Protein AF-A0A1Y1RJ70-F1 (afdb_monomer_lite)

pLDDT: mean 82.1, std 18.49, range [27.95, 97.75]

Foldseek 3Di:
DEDEFQDQDLCPCQPDDCPDPVVQDLVAAYEYEDEDWVPVSLQVQCDPPNHPHHCVNNVNSYDYDYDDDQQFWKWKQFLVRDIDIDGPVVVVVQLQDQFRWDDDDPDIGTQQRIKMWHWDFAQALDTGIKIKIFHADRNNHTFAIEIEAELHAADLCLCVDPSSLVRPAPHLEYEAEDAAAPVPDDPRHRGYHLLSVLLVCLVRVPQHYEYEPYDPPDDPVRVVVSQVNSQVSNVVNNVVVDVDDDDGGHYYYDDPQKDKARDTVVVVDHHIQIFGDDVVVVVVPPDDPDDPPDPPPPPPPTPRPDDDDPVVPDD

Secondary structure (DSSP, 8-state):
-EEE-S---HHHHHSSGGGSHHHH-TTS-EEEEEES-HHHHHHHHS-TTTSSS-HHHHGGGEEEEEES-TTTEEEEE-TTS-EEEEEHHHHHHHHTSSS-EEEETTEEEEGGGSEEEEEEEE-SSS-EEEEEEEEE-TTS-EEEEEEEE-S----TTGGGSHHHHHHHTT-SEEEEE--B-GGG--TTS---BHHHHHHHHHHHT--EEEEE---TT--HHHHHHHHHHHHHHHHHHHHHH-SS-PPPPEEEE--TTEEEE---GGGT--S-EEEE--HHHHTT--S----S--TTSTTTTS--S----GGGG--

Structure (mmCIF, N/CA/C/O backbone):
data_AF-A0A1Y1RJ70-F1
#
_entry.id   AF-A0A1Y1RJ70-F1
#
loop_
_atom_site.group_PDB
_atom_site.id
_atom_site.type_symbol
_atom_site.label_atom_id
_atom_site.label_alt_id
_atom_site.label_comp_id
_atom_site.label_asym_id
_atom_site.label_entity_id
_atom_site.label_seq_id
_atom_site.pdbx_PDB_ins_code
_atom_site.Cartn_x
_atom_site.Cartn_y
_atom_site.Cartn_z
_atom_site.occupancy
_atom_site.B_iso_or_equiv
_atom_site.auth_seq_id
_atom_site.auth_comp_id
_atom_site.auth_asym_id
_atom_site.auth_atom_id
_atom_site.pdbx_PDB_model_num
ATOM 1 N N . MET A 1 1 ? 2.658 12.359 -15.580 1.00 70.06 1 MET A N 1
ATOM 2 C CA . MET A 1 1 ? 2.160 11.068 -15.048 1.00 70.06 1 MET A CA 1
ATOM 3 C C . MET A 1 1 ? 3.127 10.571 -13.988 1.00 70.06 1 MET A C 1
ATOM 5 O O . MET A 1 1 ? 4.328 10.663 -14.208 1.00 70.06 1 MET A O 1
ATOM 9 N N . ILE A 1 2 ? 2.634 10.083 -12.851 1.00 75.25 2 ILE A N 1
ATOM 10 C CA . ILE A 1 2 ? 3.471 9.538 -11.773 1.00 75.25 2 ILE A CA 1
ATOM 11 C C . ILE A 1 2 ? 3.243 8.032 -11.718 1.00 75.25 2 ILE A C 1
ATOM 13 O O . ILE A 1 2 ? 2.100 7.590 -11.643 1.00 75.25 2 ILE A O 1
ATOM 17 N N . ILE A 1 3 ? 4.326 7.263 -11.735 1.00 75.00 3 ILE A N 1
ATOM 18 C CA . ILE A 1 3 ? 4.304 5.805 -11.676 1.00 75.00 3 ILE A CA 1
ATOM 19 C C . ILE A 1 3 ? 5.180 5.371 -10.502 1.00 75.00 3 ILE A C 1
ATOM 21 O O . ILE A 1 3 ? 6.328 5.803 -10.375 1.00 75.00 3 ILE A O 1
ATOM 25 N N . LYS A 1 4 ? 4.633 4.514 -9.645 1.00 73.62 4 LYS A N 1
ATOM 26 C CA . LYS A 1 4 ? 5.350 3.921 -8.513 1.00 73.62 4 LYS A CA 1
ATOM 27 C C . LYS A 1 4 ? 5.449 2.423 -8.756 1.00 73.62 4 LYS A C 1
ATOM 29 O O . LYS A 1 4 ? 4.437 1.815 -9.089 1.00 73.62 4 LYS A O 1
ATOM 34 N N . PHE A 1 5 ? 6.647 1.873 -8.609 1.00 72.06 5 PHE A N 1
ATOM 35 C CA . PHE A 1 5 ? 6.902 0.442 -8.752 1.00 72.06 5 PHE A CA 1
ATOM 36 C C . PHE A 1 5 ? 7.168 -0.165 -7.382 1.00 72.06 5 PHE A C 1
ATOM 38 O O . PHE A 1 5 ? 8.074 0.285 -6.680 1.00 72.06 5 PHE A O 1
ATOM 45 N N . THR A 1 6 ? 6.387 -1.181 -7.026 1.00 73.19 6 THR A N 1
ATOM 46 C CA . THR A 1 6 ? 6.578 -1.978 -5.807 1.00 73.19 6 THR A CA 1
ATOM 47 C C . THR A 1 6 ? 7.877 -2.777 -5.912 1.00 73.19 6 THR A C 1
ATOM 49 O O . THR A 1 6 ? 8.690 -2.729 -4.994 1.00 73.19 6 THR A O 1
ATOM 52 N N . HIS A 1 7 ? 8.130 -3.401 -7.064 1.00 74.38 7 HIS A N 1
ATOM 53 C CA . HIS A 1 7 ? 9.388 -4.057 -7.425 1.00 74.38 7 HIS A CA 1
ATOM 54 C C . HIS A 1 7 ? 9.554 -4.145 -8.960 1.00 74.38 7 HIS A C 1
ATOM 56 O O . HIS A 1 7 ? 8.803 -3.515 -9.710 1.00 74.38 7 HIS A O 1
ATOM 62 N N . TYR A 1 8 ? 10.586 -4.855 -9.436 1.00 74.00 8 TYR A N 1
ATOM 63 C CA . TYR A 1 8 ? 11.035 -4.834 -10.839 1.00 74.00 8 TYR A CA 1
ATOM 64 C C . TYR A 1 8 ? 11.064 -6.216 -11.512 1.00 74.00 8 TYR A C 1
ATOM 66 O O . TYR A 1 8 ? 12.005 -6.520 -12.247 1.00 74.00 8 TYR A O 1
ATOM 74 N N . HIS A 1 9 ? 10.060 -7.062 -11.266 1.00 70.62 9 HIS A N 1
ATOM 75 C CA . HIS A 1 9 ? 9.924 -8.327 -11.992 1.00 70.62 9 HIS A CA 1
ATOM 76 C C . HIS A 1 9 ? 9.539 -8.122 -13.454 1.00 70.62 9 HIS A C 1
ATOM 78 O O . HIS A 1 9 ? 8.994 -7.088 -13.852 1.00 70.62 9 HIS A O 1
ATOM 84 N N . TYR A 1 10 ? 9.876 -9.118 -14.272 1.00 63.09 10 TYR A N 1
ATOM 85 C CA . TYR A 1 10 ? 9.665 -9.063 -15.712 1.00 63.09 10 TYR A CA 1
ATOM 86 C C . TYR A 1 10 ? 8.192 -9.013 -16.093 1.00 63.09 10 TYR A C 1
ATOM 88 O O . TYR A 1 10 ? 7.854 -8.305 -17.028 1.00 63.09 10 TYR A O 1
ATOM 96 N N . ASP A 1 11 ? 7.306 -9.684 -15.374 1.00 56.94 11 ASP A N 1
ATOM 97 C CA . ASP A 1 11 ? 5.865 -9.610 -15.601 1.00 56.94 11 ASP A CA 1
ATOM 98 C C . ASP A 1 11 ? 5.333 -8.186 -15.345 1.00 56.94 11 ASP A C 1
ATOM 100 O O . ASP A 1 11 ? 4.665 -7.626 -16.207 1.00 56.94 11 ASP A O 1
ATOM 104 N N . HIS A 1 12 ? 5.740 -7.487 -14.285 1.00 68.19 12 HIS A N 1
ATOM 105 C CA . HIS A 1 12 ? 5.340 -6.081 -14.094 1.00 68.19 12 HIS A CA 1
ATOM 106 C C . HIS A 1 12 ? 5.942 -5.107 -15.127 1.00 68.19 12 HIS A C 1
ATOM 108 O O . HIS A 1 12 ? 5.400 -4.022 -15.371 1.00 68.19 12 HIS A O 1
ATOM 114 N N . PHE A 1 13 ? 7.073 -5.476 -15.737 1.00 64.75 13 PHE A N 1
ATOM 115 C CA . PHE A 1 13 ? 7.795 -4.668 -16.727 1.00 64.75 13 PHE A CA 1
ATOM 116 C C . PHE A 1 13 ? 7.393 -4.938 -18.178 1.00 64.75 13 PHE A C 1
ATOM 118 O O . PHE A 1 13 ? 7.417 -4.025 -19.005 1.00 64.75 13 PHE A O 1
ATOM 125 N N . HIS A 1 14 ? 7.066 -6.184 -18.499 1.00 57.59 14 HIS A N 1
ATOM 126 C CA . HIS A 1 14 ? 6.845 -6.689 -19.853 1.00 57.59 14 HIS A CA 1
ATOM 127 C C . HIS A 1 14 ? 5.400 -7.113 -20.089 1.00 57.59 14 HIS A C 1
ATOM 129 O O . HIS A 1 14 ? 4.993 -7.210 -21.242 1.00 57.59 14 HIS A O 1
ATOM 135 N N . THR A 1 15 ? 4.598 -7.27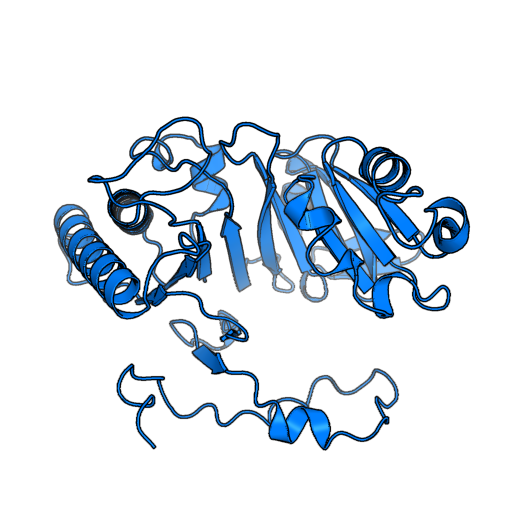5 -19.035 1.00 52.53 15 THR A N 1
ATOM 136 C CA . THR A 1 15 ? 3.154 -7.514 -19.123 1.00 52.53 15 THR A CA 1
ATOM 137 C C . THR A 1 15 ? 2.408 -6.479 -18.276 1.00 52.53 15 THR A C 1
ATOM 139 O O . THR A 1 15 ? 2.223 -6.635 -17.078 1.00 52.53 15 THR A O 1
ATOM 142 N N . GLY A 1 16 ? 1.995 -5.356 -18.877 1.00 62.81 16 GLY A N 1
ATOM 143 C CA . GLY A 1 16 ? 1.202 -4.355 -18.151 1.00 62.81 16 GLY A CA 1
ATOM 144 C C . GLY A 1 16 ? 1.376 -2.918 -18.628 1.00 62.81 16 GLY A C 1
ATOM 145 O O . GLY A 1 16 ? 1.526 -2.652 -19.820 1.00 62.81 16 GLY A O 1
ATOM 146 N N . ALA A 1 17 ? 1.340 -1.973 -17.679 1.00 60.25 17 ALA A N 1
ATOM 147 C CA . ALA A 1 17 ? 1.351 -0.530 -17.937 1.00 60.25 17 ALA A CA 1
ATOM 148 C C . ALA A 1 17 ? 2.462 -0.050 -18.901 1.00 60.25 17 ALA A C 1
ATOM 150 O O . ALA A 1 17 ? 2.159 0.809 -19.732 1.00 60.25 17 ALA A O 1
ATOM 151 N N . PRO A 1 18 ? 3.690 -0.612 -18.887 1.00 64.81 18 PRO A N 1
ATOM 152 C CA . PRO A 1 18 ? 4.733 -0.291 -19.862 1.00 64.81 18 PRO A CA 1
ATOM 153 C C . PRO A 1 18 ? 4.384 -0.512 -21.337 1.00 64.81 18 PRO A C 1
ATOM 155 O O . PRO A 1 18 ? 4.952 0.181 -22.172 1.00 64.81 18 PRO A O 1
ATOM 158 N N . LEU A 1 19 ? 3.457 -1.422 -21.661 1.00 67.44 19 LEU A N 1
ATOM 159 C CA . LEU A 1 19 ? 2.976 -1.653 -23.032 1.00 67.44 19 LEU A CA 1
ATOM 160 C C . LEU A 1 19 ? 1.876 -0.668 -23.456 1.00 67.44 19 LEU A C 1
ATOM 162 O O . LEU A 1 19 ? 1.462 -0.646 -24.615 1.00 67.44 19 LEU A O 1
ATOM 166 N N . SER A 1 20 ? 1.372 0.151 -22.530 1.00 70.19 20 SER A N 1
ATOM 167 C CA . SER A 1 20 ? 0.367 1.160 -22.852 1.00 70.19 20 SER A CA 1
ATOM 168 C C . SER A 1 20 ? 0.961 2.246 -23.761 1.00 70.19 20 SER A C 1
ATOM 170 O O . SER A 1 20 ? 2.067 2.729 -23.495 1.00 70.19 20 SER A O 1
ATOM 172 N N . PRO A 1 21 ? 0.215 2.747 -24.768 1.00 69.81 21 PRO A N 1
ATOM 173 C CA . PRO A 1 21 ? 0.670 3.844 -25.626 1.00 69.81 21 PRO A CA 1
ATOM 174 C C . PRO A 1 21 ? 1.154 5.074 -24.845 1.00 69.81 21 PRO A C 1
ATOM 176 O O . PRO A 1 21 ? 2.084 5.766 -25.265 1.00 69.81 21 PRO A O 1
ATOM 179 N N . ILE A 1 22 ? 0.564 5.330 -23.669 1.00 71.38 22 ILE A N 1
ATOM 180 C CA . ILE A 1 22 ? 0.937 6.469 -22.827 1.00 71.38 22 ILE A CA 1
ATOM 181 C C . ILE A 1 22 ? 2.386 6.377 -22.335 1.00 71.38 22 ILE A C 1
ATOM 183 O O . ILE A 1 22 ? 3.033 7.417 -22.198 1.00 71.38 22 ILE A O 1
ATOM 187 N N . PHE A 1 23 ? 2.921 5.169 -22.122 1.00 74.19 23 PHE A N 1
ATOM 188 C CA . PHE A 1 23 ? 4.298 4.947 -21.673 1.00 74.19 23 PHE A CA 1
ATOM 189 C C . PHE A 1 23 ? 5.331 5.292 -22.749 1.00 74.19 23 PHE A C 1
ATOM 191 O O . PHE A 1 23 ? 6.402 5.793 -22.417 1.00 74.19 23 PHE A O 1
ATOM 198 N N . HIS A 1 24 ? 4.981 5.125 -24.025 1.00 77.06 24 HIS A N 1
ATOM 199 C CA . HIS A 1 24 ? 5.866 5.387 -25.164 1.00 77.06 24 HIS A CA 1
ATOM 200 C C . HIS A 1 24 ? 5.759 6.811 -25.730 1.00 77.06 24 HIS A C 1
ATOM 202 O O . HIS A 1 24 ? 6.541 7.196 -26.601 1.00 77.06 24 HIS A O 1
ATOM 208 N N . ASN A 1 25 ? 4.793 7.601 -25.261 1.00 79.56 25 ASN A N 1
ATOM 209 C CA . ASN A 1 25 ? 4.584 8.968 -25.727 1.00 79.56 25 ASN A CA 1
ATOM 210 C C . ASN A 1 25 ? 5.656 9.924 -25.164 1.00 79.56 25 ASN A C 1
ATOM 212 O O . ASN A 1 25 ? 5.757 10.080 -23.952 1.00 79.56 25 ASN A O 1
ATOM 216 N N . ASN A 1 26 ? 6.411 10.632 -26.003 1.00 82.75 26 ASN A N 1
ATOM 217 C CA . ASN A 1 26 ? 7.460 11.538 -25.515 1.00 82.75 26 ASN A CA 1
ATOM 218 C C . ASN A 1 26 ? 6.940 12.897 -24.997 1.00 82.75 26 ASN A C 1
ATOM 220 O O . ASN A 1 26 ? 7.672 13.615 -24.324 1.00 82.75 26 ASN A O 1
ATOM 224 N N . ASN A 1 27 ? 5.671 13.232 -25.246 1.00 83.75 27 ASN A N 1
ATOM 225 C CA . ASN A 1 27 ? 5.066 14.517 -24.868 1.00 83.75 27 ASN A CA 1
ATOM 226 C C . ASN A 1 27 ? 4.569 14.553 -23.416 1.00 83.75 27 ASN A C 1
ATOM 228 O O . ASN A 1 27 ? 4.250 15.615 -22.891 1.00 83.75 27 ASN A O 1
ATOM 232 N N . ILE A 1 28 ? 4.473 13.395 -22.761 1.00 81.38 28 ILE A N 1
ATOM 233 C CA . ILE A 1 28 ? 4.009 13.289 -21.376 1.00 81.38 28 ILE A CA 1
ATOM 234 C C . ILE A 1 28 ? 5.194 12.873 -20.522 1.00 81.38 28 ILE A C 1
ATOM 236 O O . ILE A 1 28 ? 5.673 11.755 -20.681 1.00 81.38 28 ILE A O 1
ATOM 240 N N . VAL A 1 29 ? 5.618 13.713 -19.578 1.00 83.75 29 VAL A N 1
ATOM 241 C CA . VAL A 1 29 ? 6.679 13.349 -18.629 1.00 83.75 29 VAL A CA 1
ATOM 242 C C . VAL A 1 29 ? 6.172 12.290 -17.640 1.00 83.75 29 VAL A C 1
ATOM 244 O O . VAL A 1 29 ? 5.101 12.436 -17.029 1.00 83.75 29 VAL A O 1
ATOM 247 N N . LYS A 1 30 ? 6.949 11.216 -17.478 1.00 86.94 30 LYS A N 1
ATOM 248 C CA . LYS A 1 30 ? 6.746 10.129 -16.517 1.00 86.94 30 LYS A CA 1
ATOM 249 C C . LYS A 1 30 ? 7.722 10.271 -15.367 1.00 86.94 30 LYS A C 1
ATOM 251 O O . LYS A 1 30 ? 8.922 10.115 -15.557 1.00 86.94 30 LYS A O 1
ATOM 256 N N . GLN A 1 31 ? 7.204 10.497 -14.170 1.00 86.69 31 GLN A N 1
ATOM 257 C CA . GLN A 1 31 ? 7.999 10.399 -12.953 1.00 86.69 31 GLN A CA 1
ATOM 258 C C . GLN A 1 31 ? 7.918 8.964 -12.435 1.00 86.69 31 GLN A C 1
ATOM 260 O O . GLN A 1 31 ? 6.852 8.527 -12.004 1.00 86.69 31 GLN A O 1
ATOM 265 N N . VAL A 1 32 ? 9.030 8.235 -12.503 1.00 86.50 32 VAL A N 1
ATOM 266 C CA . VAL A 1 32 ? 9.161 6.860 -12.014 1.00 86.50 32 VAL A CA 1
ATOM 267 C C . VAL A 1 32 ? 9.866 6.878 -10.668 1.00 86.50 32 VAL A C 1
ATOM 269 O O . VAL A 1 32 ? 11.005 7.340 -10.555 1.00 86.50 32 VAL A O 1
ATOM 272 N N . ILE A 1 33 ? 9.190 6.351 -9.653 1.00 88.25 33 ILE A N 1
ATOM 273 C CA . ILE A 1 33 ? 9.705 6.279 -8.289 1.00 88.25 33 ILE A CA 1
ATOM 274 C C . ILE A 1 33 ? 9.799 4.822 -7.852 1.00 88.25 33 ILE A C 1
ATOM 276 O O . ILE A 1 33 ? 8.833 4.071 -7.982 1.00 88.25 33 ILE A O 1
ATOM 280 N N . GLY A 1 34 ? 10.945 4.445 -7.292 1.00 86.75 34 GLY A N 1
ATOM 281 C CA . GLY A 1 34 ? 11.133 3.125 -6.700 1.00 86.75 34 GLY A CA 1
ATOM 282 C C . GLY A 1 34 ? 12.465 2.993 -5.967 1.00 86.75 34 GLY A C 1
ATOM 283 O O . GLY A 1 34 ? 13.290 3.917 -5.945 1.00 86.75 34 GLY A O 1
ATOM 284 N N . TYR A 1 35 ? 12.666 1.843 -5.329 1.00 85.56 35 TYR A N 1
ATOM 285 C CA . TYR A 1 35 ? 13.891 1.536 -4.592 1.00 85.56 35 TYR A CA 1
ATOM 286 C C . TYR A 1 35 ? 15.065 1.229 -5.531 1.00 85.56 35 TYR A C 1
ATOM 288 O O . TYR A 1 35 ? 14.889 0.953 -6.720 1.00 85.56 35 TYR A O 1
ATOM 296 N N . SER A 1 36 ? 16.282 1.284 -4.982 1.00 83.44 36 SER A N 1
ATOM 297 C CA . SER A 1 36 ? 17.538 1.009 -5.683 1.00 83.44 36 SER A CA 1
ATOM 298 C C . SER A 1 36 ? 17.781 1.951 -6.868 1.00 83.44 36 SER A C 1
ATOM 300 O O . SER A 1 36 ? 18.085 3.121 -6.654 1.00 83.44 36 SER A O 1
ATOM 302 N N . ASN A 1 37 ? 17.709 1.499 -8.117 1.00 85.88 37 ASN A N 1
ATOM 303 C CA . ASN A 1 37 ? 17.966 2.344 -9.279 1.00 85.88 37 ASN A CA 1
ATOM 304 C C . ASN A 1 37 ? 16.965 2.028 -10.398 1.00 85.88 37 ASN A C 1
ATOM 306 O O . ASN A 1 37 ? 17.314 1.276 -11.311 1.00 85.88 37 ASN A O 1
ATOM 310 N N . PRO A 1 38 ? 15.747 2.609 -10.361 1.00 85.75 38 PRO A N 1
ATOM 311 C CA . PRO A 1 38 ? 14.711 2.323 -11.356 1.00 85.75 38 PRO A CA 1
ATOM 312 C C . PRO A 1 38 ? 15.210 2.537 -12.787 1.00 85.75 38 PRO A C 1
ATOM 314 O O . PRO A 1 38 ? 14.925 1.735 -13.669 1.00 85.75 38 PRO A O 1
ATOM 317 N N . ARG A 1 39 ? 16.038 3.566 -13.020 1.00 88.56 39 ARG A N 1
ATOM 318 C CA . ARG A 1 39 ? 16.586 3.857 -14.351 1.00 88.56 39 ARG A CA 1
ATOM 319 C C . ARG A 1 39 ? 17.362 2.679 -14.933 1.00 88.56 39 ARG A C 1
ATOM 321 O O . ARG A 1 39 ? 17.211 2.392 -16.116 1.00 88.56 39 ARG A O 1
ATOM 328 N N . LYS A 1 40 ? 18.181 2.002 -14.121 1.00 87.50 40 LYS A N 1
ATOM 329 C CA . LYS A 1 40 ? 18.966 0.847 -14.582 1.00 87.50 40 LYS A CA 1
ATOM 330 C C . LYS A 1 40 ? 18.072 -0.322 -14.985 1.00 87.50 40 LYS A C 1
ATOM 332 O O . LYS A 1 40 ? 18.347 -0.937 -16.008 1.00 87.50 40 LYS A O 1
ATOM 337 N N . PHE A 1 41 ? 17.009 -0.591 -14.226 1.00 85.88 41 PHE A N 1
ATOM 338 C CA . PHE A 1 41 ? 16.045 -1.640 -14.565 1.00 85.88 41 PHE A CA 1
ATOM 339 C C . PHE A 1 41 ? 15.341 -1.334 -15.888 1.00 85.88 41 PHE A C 1
ATOM 341 O O . PHE A 1 41 ? 15.361 -2.161 -16.791 1.00 85.88 41 PHE A O 1
ATOM 348 N N . PHE A 1 42 ? 14.852 -0.105 -16.072 1.00 85.06 42 PHE A N 1
ATOM 349 C CA . PHE A 1 42 ? 14.270 0.326 -17.348 1.00 85.06 42 PHE A CA 1
ATOM 350 C C . PHE A 1 42 ? 15.257 0.193 -18.516 1.00 85.06 42 PHE A C 1
ATOM 352 O O . PHE A 1 42 ? 14.918 -0.382 -19.543 1.00 85.06 42 PHE A O 1
ATOM 359 N N . GLN A 1 43 ? 16.500 0.652 -18.352 1.00 87.38 43 GLN A N 1
ATOM 360 C CA . GLN A 1 43 ? 17.539 0.525 -19.380 1.00 87.38 43 GLN A CA 1
ATOM 361 C C . GLN A 1 43 ? 17.892 -0.927 -19.719 1.00 87.38 43 GLN A C 1
ATOM 363 O O . GLN A 1 43 ? 18.349 -1.190 -20.827 1.00 87.38 43 GLN A O 1
ATOM 368 N N . HIS A 1 44 ? 17.758 -1.855 -18.774 1.00 85.19 44 HIS A N 1
ATOM 369 C CA . HIS A 1 44 ? 18.023 -3.269 -19.018 1.00 85.19 44 HIS A CA 1
ATOM 370 C C . HIS A 1 44 ? 16.838 -3.948 -19.712 1.00 85.19 44 HIS A C 1
ATOM 372 O O . HIS A 1 44 ? 17.039 -4.663 -20.689 1.00 85.19 44 HIS A O 1
ATOM 378 N N . SER A 1 45 ? 15.620 -3.671 -19.243 1.00 81.31 45 SER A N 1
ATOM 379 C CA . SER A 1 45 ? 14.396 -4.343 -19.681 1.00 81.31 45 SER A CA 1
ATOM 380 C C . SER A 1 45 ? 13.841 -3.822 -21.008 1.00 81.31 45 SER A C 1
ATOM 382 O O . SER A 1 45 ? 13.204 -4.585 -21.727 1.00 81.31 45 SER A O 1
ATOM 384 N N . PHE A 1 46 ? 14.059 -2.547 -21.348 1.00 82.81 46 PHE A N 1
ATOM 385 C CA . PHE A 1 46 ? 13.536 -1.916 -22.565 1.00 82.81 46 PHE A CA 1
ATOM 386 C C . PHE A 1 46 ? 14.604 -1.942 -23.661 1.00 82.81 46 PHE A C 1
ATOM 388 O O . PHE A 1 46 ? 15.203 -0.917 -24.000 1.00 82.81 46 PHE A O 1
ATOM 395 N N . LYS A 1 47 ? 14.888 -3.143 -24.168 1.00 82.88 47 LYS A N 1
ATOM 396 C CA . LYS A 1 47 ? 15.850 -3.385 -25.246 1.00 82.88 47 LYS A CA 1
ATOM 397 C C . LYS A 1 47 ? 15.323 -4.432 -26.215 1.00 82.88 47 LYS A C 1
ATOM 399 O O . LYS A 1 47 ? 14.637 -5.373 -25.818 1.00 82.88 47 LYS A O 1
ATOM 404 N N . HIS A 1 48 ? 15.704 -4.298 -27.479 1.00 72.94 48 HIS A N 1
ATOM 405 C CA . HIS A 1 48 ? 15.440 -5.313 -28.493 1.00 72.94 48 HIS A CA 1
ATOM 406 C C . HIS A 1 48 ? 16.197 -6.622 -28.164 1.00 72.94 48 HIS A C 1
ATOM 408 O O . HIS A 1 48 ? 17.341 -6.543 -27.706 1.00 72.94 48 HIS A O 1
ATOM 414 N N . PRO A 1 49 ? 15.627 -7.823 -28.403 1.00 72.75 49 PRO A N 1
ATOM 415 C CA . PRO A 1 49 ? 14.297 -8.112 -28.967 1.00 72.75 49 PRO A CA 1
ATOM 416 C C . PRO A 1 49 ? 13.165 -8.174 -27.931 1.00 72.75 49 PRO A C 1
ATOM 418 O O . PRO A 1 49 ? 12.021 -8.416 -28.293 1.00 72.75 49 PRO A O 1
ATOM 421 N N . VAL A 1 50 ? 13.483 -8.004 -26.647 1.00 70.50 50 VAL A N 1
ATOM 422 C CA . VAL A 1 50 ? 12.568 -8.295 -25.536 1.00 70.50 50 VAL A CA 1
ATOM 423 C C . VAL A 1 50 ? 11.453 -7.256 -25.418 1.00 70.50 50 VAL A C 1
ATOM 425 O O . VAL A 1 50 ? 10.337 -7.591 -25.033 1.00 70.50 50 VAL A O 1
ATOM 428 N N . PHE A 1 51 ? 11.732 -6.001 -25.775 1.00 74.75 51 PHE A N 1
ATOM 429 C CA . PHE A 1 51 ? 10.762 -4.915 -25.694 1.00 74.75 51 PHE A CA 1
ATOM 430 C C . PHE A 1 51 ? 10.655 -4.144 -27.019 1.00 74.75 51 PHE A C 1
ATOM 432 O O . PHE A 1 51 ? 11.682 -3.950 -27.677 1.00 74.75 51 PHE A O 1
ATOM 439 N N . PRO A 1 52 ? 9.457 -3.649 -27.406 1.00 74.81 52 PRO A N 1
ATOM 440 C CA . PRO A 1 52 ? 9.226 -3.073 -28.737 1.00 74.81 52 PRO A CA 1
ATOM 441 C C . PRO A 1 52 ? 10.027 -1.806 -29.048 1.00 74.81 52 PRO A C 1
ATOM 443 O O . PRO A 1 52 ? 10.141 -1.424 -30.209 1.00 74.81 52 PRO A O 1
ATOM 446 N N . ARG A 1 53 ? 10.537 -1.118 -28.020 1.00 79.00 53 ARG A N 1
ATOM 447 C CA . ARG A 1 53 ? 11.248 0.152 -28.166 1.00 79.00 53 ARG A CA 1
ATOM 448 C C . ARG A 1 53 ? 12.411 0.243 -27.191 1.00 79.00 53 ARG A C 1
ATOM 450 O O . ARG A 1 53 ? 12.235 -0.033 -26.003 1.00 79.00 53 ARG A O 1
ATOM 457 N N . ASP A 1 54 ? 13.574 0.658 -27.687 1.00 85.25 54 ASP A N 1
ATOM 458 C CA . ASP A 1 54 ? 14.752 0.868 -26.848 1.00 85.25 54 ASP A CA 1
ATOM 459 C C . ASP A 1 54 ? 14.520 2.051 -25.896 1.00 85.25 54 ASP A C 1
ATOM 461 O O . ASP A 1 54 ? 13.999 3.103 -26.288 1.00 85.25 54 ASP A O 1
ATOM 465 N N . PHE A 1 55 ? 14.920 1.898 -24.632 1.00 86.88 55 PHE A N 1
ATOM 466 C CA . PHE A 1 55 ? 14.749 2.943 -23.627 1.00 86.88 55 PHE A CA 1
ATOM 467 C C . PHE A 1 55 ? 15.370 4.280 -24.040 1.00 86.88 55 PHE A C 1
ATOM 469 O O . PHE A 1 55 ? 14.841 5.341 -23.703 1.00 86.88 55 PHE A O 1
ATOM 476 N N . ASN A 1 56 ? 16.495 4.259 -24.759 1.00 86.56 56 ASN A N 1
ATOM 477 C CA . ASN A 1 56 ? 17.210 5.471 -25.142 1.00 86.56 56 ASN A CA 1
ATOM 478 C C . ASN A 1 56 ? 16.340 6.402 -25.999 1.00 86.56 56 ASN A C 1
ATOM 480 O O . ASN A 1 56 ? 16.420 7.618 -25.825 1.00 86.56 56 ASN A O 1
ATOM 484 N N . GLU A 1 57 ? 15.446 5.853 -26.824 1.00 86.69 57 GLU A N 1
ATOM 485 C CA . GLU A 1 57 ? 14.541 6.622 -27.690 1.00 86.69 57 GLU A CA 1
ATOM 486 C C . GLU A 1 57 ? 13.440 7.381 -26.933 1.00 86.69 57 GLU A C 1
ATOM 488 O O . GLU A 1 57 ? 12.879 8.355 -27.445 1.00 86.69 57 GLU A O 1
ATOM 493 N N . ILE A 1 58 ? 13.097 6.915 -25.730 1.00 86.12 58 ILE A N 1
ATOM 494 C CA . ILE A 1 58 ? 12.031 7.483 -24.889 1.00 86.12 58 ILE A CA 1
ATOM 495 C C . ILE A 1 58 ? 12.557 8.139 -23.619 1.00 86.12 58 ILE A C 1
ATOM 497 O O . ILE A 1 58 ? 11.801 8.790 -22.905 1.00 86.12 58 ILE A O 1
ATOM 501 N N . SER A 1 59 ? 13.851 7.995 -23.336 1.00 87.56 59 SER A N 1
ATOM 502 C CA . SER A 1 59 ? 14.465 8.366 -22.062 1.00 87.56 59 SER A CA 1
ATOM 503 C C . SER A 1 59 ? 14.256 9.827 -21.655 1.00 87.56 59 SER A C 1
ATOM 505 O O . SER A 1 59 ? 14.183 10.111 -20.461 1.00 87.56 59 SER A O 1
ATOM 507 N N . SER A 1 60 ? 14.112 10.747 -22.615 1.00 88.62 60 SER A N 1
ATOM 508 C CA . SER A 1 60 ? 13.861 12.172 -22.358 1.00 88.62 60 SER A CA 1
ATOM 509 C C . SER A 1 60 ? 12.506 12.444 -21.702 1.00 88.62 60 SER A C 1
ATOM 511 O O . SER A 1 60 ? 12.348 13.453 -21.019 1.00 88.62 60 SER A O 1
ATOM 513 N N . ALA A 1 61 ? 11.541 11.538 -21.863 1.00 88.12 61 ALA A N 1
ATOM 514 C CA . ALA A 1 61 ? 10.219 11.640 -21.261 1.00 88.12 61 ALA A CA 1
ATOM 515 C C . ALA A 1 61 ? 10.142 11.010 -19.861 1.00 88.12 61 ALA A C 1
ATOM 517 O O . ALA A 1 61 ? 9.058 10.972 -19.278 1.00 88.12 61 ALA A O 1
ATOM 518 N N . PHE A 1 62 ? 11.256 10.513 -19.310 1.00 89.19 62 PHE A N 1
ATOM 519 C CA . PHE A 1 62 ? 11.301 9.853 -18.005 1.00 89.19 62 PHE A CA 1
ATOM 520 C C . PHE A 1 62 ? 12.176 10.614 -17.011 1.00 89.19 62 PHE A C 1
ATOM 522 O O . PHE A 1 62 ? 13.354 10.881 -17.240 1.00 89.19 62 PHE A O 1
ATOM 529 N N . GLU A 1 63 ? 11.608 10.871 -15.841 1.00 89.94 63 GLU A N 1
ATOM 530 C CA . GLU A 1 63 ? 12.316 11.346 -14.664 1.00 89.94 63 GLU A CA 1
ATOM 531 C C . GLU A 1 63 ? 12.334 10.229 -13.620 1.00 89.94 63 GLU A C 1
ATOM 533 O O . GLU A 1 63 ? 11.289 9.726 -13.212 1.00 89.94 63 GLU A O 1
ATOM 538 N N . PHE A 1 64 ? 13.523 9.838 -13.167 1.00 89.75 64 PHE A N 1
ATOM 539 C CA . PHE A 1 64 ? 13.678 8.771 -12.181 1.00 89.75 64 PHE A CA 1
ATOM 540 C C . PHE A 1 64 ? 14.012 9.332 -10.813 1.00 89.75 64 PHE A C 1
ATOM 542 O O . PHE A 1 64 ? 14.950 10.119 -10.665 1.00 89.75 64 PHE A O 1
ATOM 549 N N . LYS A 1 65 ? 13.298 8.855 -9.797 1.00 89.94 65 LYS A N 1
ATOM 550 C CA . LYS A 1 65 ? 13.532 9.228 -8.406 1.00 89.94 65 LYS A CA 1
ATOM 551 C C . LYS A 1 65 ? 13.749 7.980 -7.571 1.00 89.94 65 LYS A C 1
ATOM 553 O O . LYS A 1 65 ? 12.996 7.012 -7.642 1.00 89.94 65 LYS A O 1
ATOM 558 N N . ARG A 1 66 ? 14.828 8.008 -6.798 1.00 90.94 66 ARG A N 1
ATOM 559 C CA . ARG A 1 66 ? 15.288 6.876 -6.000 1.00 90.94 66 ARG A CA 1
ATOM 560 C C . ARG A 1 66 ? 14.819 7.015 -4.560 1.00 90.94 66 ARG A C 1
ATOM 562 O O . ARG A 1 66 ? 15.134 8.008 -3.908 1.00 90.94 66 ARG A O 1
ATOM 569 N N . ILE A 1 67 ? 14.201 5.960 -4.044 1.00 90.81 67 ILE A N 1
ATOM 570 C CA . ILE A 1 67 ? 14.037 5.746 -2.605 1.00 90.81 67 ILE A CA 1
ATOM 571 C C . ILE A 1 67 ? 15.362 5.173 -2.085 1.00 90.81 67 ILE A C 1
ATOM 573 O O . ILE A 1 67 ? 15.803 4.113 -2.532 1.00 90.81 67 ILE A O 1
ATOM 577 N N . LYS A 1 68 ? 16.056 5.921 -1.217 1.00 86.56 68 LYS A N 1
ATOM 578 C CA . LYS A 1 68 ? 17.374 5.517 -0.691 1.00 86.56 68 LYS A CA 1
ATOM 579 C C . LYS A 1 68 ? 17.243 4.474 0.413 1.00 86.56 68 LYS A C 1
ATOM 581 O O . LYS A 1 68 ? 17.939 3.467 0.375 1.00 86.56 68 LYS A O 1
ATOM 586 N N . ASP A 1 69 ? 16.341 4.734 1.348 1.00 92.75 69 ASP A N 1
ATOM 587 C CA . ASP A 1 69 ? 15.999 3.879 2.481 1.00 92.75 69 ASP A CA 1
ATOM 588 C C . ASP A 1 69 ? 14.475 3.793 2.543 1.00 92.75 69 ASP A C 1
ATOM 590 O O . ASP A 1 69 ? 13.799 4.822 2.576 1.00 92.75 69 ASP A O 1
ATOM 594 N N . ILE A 1 70 ? 13.941 2.575 2.495 1.00 93.19 70 ILE A N 1
ATOM 595 C CA . ILE A 1 70 ? 12.503 2.334 2.381 1.00 93.19 70 ILE A CA 1
ATOM 596 C C . ILE A 1 70 ? 11.770 2.836 3.631 1.00 93.19 70 ILE A C 1
ATOM 598 O O . ILE A 1 70 ? 10.785 3.557 3.507 1.00 93.19 70 ILE A O 1
ATOM 602 N N . ARG A 1 71 ? 12.273 2.529 4.830 1.00 93.94 71 ARG A N 1
ATOM 603 C CA . ARG A 1 71 ? 11.563 2.796 6.091 1.00 93.94 71 ARG A CA 1
ATOM 604 C C . ARG A 1 71 ? 11.712 4.236 6.570 1.00 93.94 71 ARG A C 1
ATOM 606 O O . ARG A 1 71 ? 10.849 4.726 7.296 1.00 93.94 71 ARG A O 1
ATOM 613 N N . SER A 1 72 ? 12.808 4.911 6.214 1.00 94.38 72 SER A N 1
ATOM 614 C CA . SER A 1 72 ? 13.082 6.277 6.685 1.00 94.38 72 SER A CA 1
ATOM 615 C C . SER A 1 72 ? 12.744 7.377 5.675 1.00 94.38 72 SER A C 1
ATOM 617 O O . SER A 1 72 ? 12.722 8.547 6.056 1.00 94.38 72 SER A O 1
ATOM 619 N N . THR A 1 73 ? 12.433 7.039 4.418 1.00 95.44 73 THR A N 1
ATOM 620 C CA . THR A 1 73 ? 12.054 8.028 3.394 1.00 95.44 73 THR A CA 1
ATOM 621 C C . THR A 1 73 ? 10.560 8.350 3.443 1.00 95.44 73 THR A C 1
ATOM 623 O O . THR A 1 73 ? 9.713 7.465 3.346 1.00 95.44 73 THR A O 1
ATOM 626 N N . VAL A 1 74 ? 10.237 9.643 3.479 1.00 96.50 74 VAL A N 1
ATOM 627 C CA . VAL A 1 74 ? 8.896 10.184 3.232 1.00 96.50 74 VAL A CA 1
ATOM 628 C C . VAL A 1 74 ? 8.905 10.927 1.900 1.00 96.50 74 VAL A C 1
ATOM 630 O O . VAL A 1 74 ? 9.766 11.775 1.648 1.00 96.50 74 VAL A O 1
ATOM 633 N N . ILE A 1 75 ? 7.938 10.610 1.043 1.00 96.00 75 ILE A N 1
ATOM 634 C CA . ILE A 1 75 ? 7.754 11.233 -0.269 1.00 96.00 75 ILE A CA 1
ATOM 635 C C . ILE A 1 75 ? 6.520 12.114 -0.187 1.00 96.00 75 ILE A C 1
ATOM 637 O O . ILE A 1 75 ? 5.469 11.660 0.252 1.00 96.00 75 ILE A O 1
ATOM 641 N N . ILE A 1 76 ? 6.627 13.363 -0.618 1.00 96.00 76 ILE A N 1
ATOM 642 C CA . ILE A 1 76 ? 5.512 14.301 -0.571 1.00 96.00 76 ILE A CA 1
ATOM 643 C C . ILE A 1 76 ? 5.275 14.867 -1.961 1.00 96.00 76 ILE A C 1
ATOM 645 O O . ILE A 1 76 ? 6.140 15.547 -2.513 1.00 96.00 76 ILE A O 1
ATOM 649 N N . PHE A 1 77 ? 4.115 14.569 -2.534 1.00 94.06 77 PHE A N 1
ATOM 650 C CA . PHE A 1 77 ? 3.660 15.162 -3.783 1.00 94.06 77 PHE A CA 1
ATOM 651 C C . PHE A 1 77 ? 3.035 16.520 -3.511 1.00 94.06 77 PHE A C 1
ATOM 653 O O . PHE A 1 77 ? 2.124 16.648 -2.695 1.00 94.06 77 PHE A O 1
ATOM 660 N N . LEU A 1 78 ? 3.557 17.521 -4.209 1.00 93.19 78 LEU A N 1
ATOM 661 C CA . LEU A 1 78 ? 3.159 18.913 -4.084 1.00 93.19 78 LEU A CA 1
ATOM 662 C C . LEU A 1 78 ? 2.081 19.246 -5.132 1.00 93.19 78 LEU A C 1
ATOM 664 O O . LEU A 1 78 ? 2.076 18.636 -6.207 1.00 93.19 78 LEU A O 1
ATOM 668 N N . PRO A 1 79 ? 1.226 20.258 -4.890 1.00 90.12 79 PRO A N 1
ATOM 669 C CA . PRO A 1 79 ? 0.167 20.673 -5.821 1.00 90.12 79 PRO A CA 1
ATOM 670 C C . PRO A 1 79 ? 0.639 20.991 -7.243 1.00 90.12 79 PRO A C 1
ATOM 672 O O . PRO A 1 79 ? -0.096 20.816 -8.207 1.00 90.12 79 PRO A O 1
ATOM 675 N N . ASN A 1 80 ? 1.889 21.429 -7.396 1.00 86.75 80 ASN A N 1
ATOM 676 C CA . ASN A 1 80 ? 2.486 21.734 -8.697 1.00 86.75 80 ASN A CA 1
ATOM 677 C C . ASN A 1 80 ? 2.945 20.483 -9.486 1.00 86.75 80 ASN A C 1
ATOM 679 O O . ASN A 1 80 ? 3.621 20.618 -10.504 1.00 86.75 80 ASN A O 1
ATOM 683 N N . GLY A 1 81 ? 2.663 19.273 -8.991 1.00 83.50 81 GLY A N 1
ATOM 684 C CA . GLY A 1 81 ? 3.030 18.001 -9.620 1.00 83.50 81 GLY A CA 1
ATOM 685 C C . GLY A 1 81 ? 4.481 17.558 -9.398 1.00 83.50 81 GLY A C 1
ATOM 686 O O . GLY A 1 81 ? 4.872 16.486 -9.866 1.00 83.50 81 GLY A O 1
ATOM 687 N N . SER A 1 82 ? 5.289 18.348 -8.687 1.00 86.25 82 SER A N 1
ATOM 688 C CA . SER A 1 82 ? 6.619 17.924 -8.244 1.00 86.25 82 SER A CA 1
ATOM 689 C C . SER A 1 82 ? 6.536 17.109 -6.952 1.00 86.25 82 SER A C 1
ATOM 691 O O . SER A 1 82 ? 5.500 17.058 -6.289 1.00 86.25 82 SER A O 1
ATOM 693 N N . CYS A 1 83 ? 7.633 16.462 -6.576 1.00 90.00 83 CYS A N 1
ATOM 694 C CA . CYS A 1 83 ? 7.713 15.736 -5.316 1.00 90.00 83 CYS A CA 1
ATOM 695 C C . CYS A 1 83 ? 8.956 16.121 -4.515 1.00 90.00 83 CYS A C 1
ATOM 697 O O . CYS A 1 83 ? 10.039 16.352 -5.064 1.00 90.00 83 CYS A O 1
ATOM 699 N N . TYR A 1 84 ? 8.792 16.119 -3.203 1.00 92.88 84 TYR A N 1
ATOM 700 C CA . TYR A 1 84 ? 9.799 16.426 -2.207 1.00 92.88 84 TYR A CA 1
ATOM 701 C C . TYR A 1 84 ? 10.105 15.173 -1.384 1.00 92.88 84 TYR A C 1
ATOM 703 O O . TYR A 1 84 ? 9.197 14.441 -1.001 1.00 92.88 84 TYR A O 1
ATOM 711 N N . PHE A 1 85 ? 11.386 14.916 -1.130 1.00 94.88 85 PHE A N 1
ATOM 712 C CA . PHE A 1 85 ? 11.841 13.779 -0.331 1.00 94.88 85 PHE A CA 1
ATOM 713 C C . PHE A 1 85 ? 12.406 14.297 0.982 1.00 94.88 85 PHE A C 1
ATOM 715 O O . PHE A 1 85 ? 13.221 15.219 0.986 1.00 94.88 85 PHE A O 1
ATOM 722 N N . THR A 1 86 ? 12.003 13.680 2.084 1.00 96.06 86 THR A N 1
ATOM 723 C CA . THR A 1 86 ? 12.502 14.004 3.421 1.00 96.06 86 THR A CA 1
ATOM 724 C C . THR A 1 86 ? 12.601 12.744 4.276 1.00 96.06 86 THR A C 1
ATOM 726 O O . THR A 1 86 ? 12.130 11.682 3.873 1.00 96.06 86 THR A O 1
ATOM 729 N N . GLY A 1 87 ? 13.250 12.842 5.432 1.00 96.38 87 GLY A N 1
ATOM 730 C CA . GLY A 1 87 ? 13.291 11.752 6.402 1.00 96.38 87 GLY A CA 1
ATOM 731 C C . GLY A 1 87 ? 12.072 11.764 7.324 1.00 96.38 87 GLY A C 1
ATOM 732 O O . GLY A 1 87 ? 11.447 12.807 7.535 1.00 96.38 87 GLY A O 1
ATOM 733 N N . THR A 1 88 ? 11.750 10.611 7.910 1.00 94.88 88 THR A N 1
ATOM 734 C CA . THR A 1 88 ? 10.651 10.463 8.881 1.00 94.88 88 THR A CA 1
ATOM 735 C C . THR A 1 88 ? 10.763 11.447 10.043 1.00 94.88 88 THR A C 1
ATOM 737 O O . THR A 1 88 ? 9.796 12.142 10.332 1.00 94.88 88 THR A O 1
ATOM 740 N N . SER A 1 89 ? 11.946 11.610 10.642 1.00 95.38 89 SER A N 1
ATOM 741 C CA . SER A 1 89 ? 12.144 12.541 11.764 1.00 95.38 89 SER A CA 1
ATOM 742 C C . SER A 1 89 ? 11.918 14.008 11.378 1.00 95.38 89 SER A C 1
ATOM 744 O O . SER A 1 89 ? 11.305 14.765 12.130 1.00 95.38 89 SER A O 1
ATOM 746 N N . GLN A 1 90 ? 12.385 14.432 10.197 1.00 96.44 90 GLN A N 1
ATOM 747 C CA . GLN A 1 90 ? 12.143 15.795 9.712 1.00 96.44 90 GLN A CA 1
ATOM 748 C C . GLN A 1 90 ? 10.662 16.014 9.393 1.00 96.44 90 GLN A C 1
ATOM 750 O O . GLN A 1 90 ? 10.142 17.103 9.627 1.00 96.44 90 GLN A O 1
ATOM 755 N N . PHE A 1 91 ? 9.986 14.990 8.871 1.00 96.81 91 PHE A N 1
ATOM 756 C CA . PHE A 1 91 ? 8.558 15.040 8.592 1.00 96.81 91 PHE A CA 1
ATOM 757 C C . PHE A 1 91 ? 7.717 15.112 9.874 1.00 96.81 91 PHE A C 1
ATOM 759 O O . PHE A 1 91 ? 6.817 15.940 9.968 1.00 96.81 91 PHE A O 1
ATOM 766 N N . GLU A 1 92 ? 8.045 14.326 10.897 1.00 95.38 92 GLU A N 1
ATOM 767 C CA . GLU A 1 92 ? 7.380 14.390 12.205 1.00 95.38 92 GLU A CA 1
ATOM 768 C C . GLU A 1 92 ? 7.555 15.771 12.856 1.00 95.38 92 GLU A C 1
ATOM 770 O O . GLU A 1 92 ? 6.586 16.363 13.331 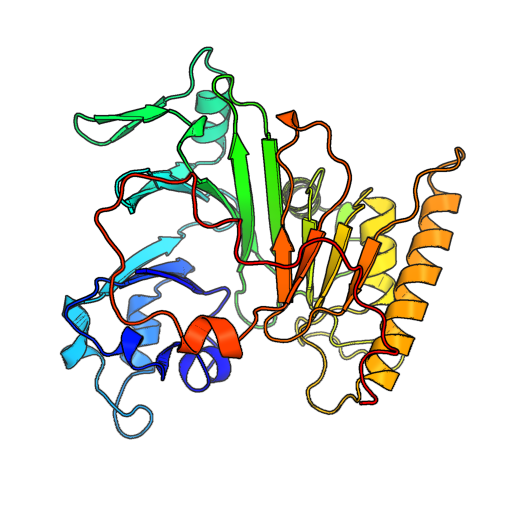1.00 95.38 92 GLU A O 1
ATOM 775 N N . SER A 1 93 ? 8.762 16.346 12.787 1.00 96.44 93 SER A N 1
ATOM 776 C CA . SER A 1 93 ? 9.023 17.718 13.250 1.00 96.44 93 SER A CA 1
ATOM 777 C C . SER A 1 93 ? 8.301 18.792 12.423 1.00 96.44 93 SER A C 1
ATOM 779 O O . SER A 1 93 ? 8.022 19.885 12.922 1.00 96.44 93 SER A O 1
ATOM 781 N N . LEU A 1 94 ? 8.011 18.521 11.149 1.00 96.19 94 LEU A N 1
ATOM 782 C CA . LEU A 1 94 ? 7.197 19.401 10.317 1.00 96.19 94 LEU A CA 1
ATOM 783 C C . LEU A 1 94 ? 5.734 19.373 10.772 1.00 96.19 94 LEU A C 1
ATOM 785 O O . LEU A 1 94 ? 5.142 20.439 10.934 1.00 96.19 94 LEU A O 1
ATOM 789 N N . LEU A 1 95 ? 5.176 18.178 10.993 1.00 95.75 95 LEU A N 1
ATOM 790 C CA . LEU A 1 95 ? 3.787 17.991 11.419 1.00 95.75 95 LEU A CA 1
ATOM 791 C C . LEU A 1 95 ? 3.501 18.573 12.807 1.00 95.75 95 LEU A C 1
ATOM 793 O O . LEU A 1 95 ? 2.374 18.969 13.068 1.00 95.75 95 LEU A O 1
ATOM 797 N N . SER A 1 96 ? 4.503 18.679 13.683 1.00 94.19 96 SER A N 1
ATOM 798 C CA . SER A 1 96 ? 4.332 19.255 15.024 1.00 94.19 96 SER A CA 1
ATOM 799 C C . SER A 1 96 ? 4.227 20.789 15.050 1.00 94.19 96 SER A C 1
ATOM 801 O O . SER A 1 96 ? 4.190 21.381 16.128 1.00 94.19 96 SER A O 1
ATOM 803 N N . ARG A 1 97 ? 4.268 21.459 13.894 1.00 94.00 97 ARG A N 1
ATOM 804 C CA . ARG A 1 97 ? 4.148 22.922 13.788 1.00 94.00 97 ARG A CA 1
ATOM 805 C C . ARG A 1 97 ? 2.679 23.328 13.725 1.00 94.00 97 ARG A C 1
ATOM 807 O O . ARG A 1 97 ? 1.858 22.582 13.217 1.00 94.00 97 ARG A O 1
ATOM 814 N N . GLU A 1 98 ? 2.369 24.549 14.154 1.00 89.00 98 GLU A N 1
ATOM 815 C CA . GLU A 1 98 ? 0.993 25.074 14.131 1.00 89.00 98 GLU A CA 1
ATOM 816 C C . GLU A 1 98 ? 0.390 25.116 12.715 1.00 89.00 98 GLU A C 1
ATOM 818 O O . GLU A 1 98 ? -0.789 24.833 12.544 1.00 89.00 98 GLU A O 1
ATOM 823 N N . ASN A 1 99 ? 1.215 25.421 11.706 1.00 91.06 99 ASN A N 1
ATOM 824 C CA . ASN A 1 99 ? 0.845 25.416 10.289 1.00 91.06 99 ASN A CA 1
ATOM 825 C C . ASN A 1 99 ? 1.954 24.726 9.472 1.00 91.06 99 ASN A C 1
ATOM 827 O O . ASN A 1 99 ? 2.889 25.396 9.010 1.00 91.06 99 ASN A O 1
ATOM 831 N N . PRO A 1 100 ? 1.927 23.388 9.333 1.00 94.31 100 PRO A N 1
ATOM 832 C CA . PRO A 1 100 ? 2.965 22.642 8.636 1.00 94.31 100 PRO A CA 1
ATOM 833 C C . PRO A 1 100 ? 3.036 23.023 7.154 1.00 94.31 100 PRO A C 1
ATOM 835 O O . PRO A 1 100 ? 2.090 22.834 6.387 1.00 94.31 100 PRO A O 1
ATOM 838 N N . GLN A 1 101 ? 4.193 23.541 6.743 1.00 95.06 101 GLN A N 1
ATOM 839 C CA . GLN A 1 101 ? 4.468 23.932 5.363 1.00 95.06 101 GLN A CA 1
ATOM 840 C C . GLN A 1 101 ? 5.788 23.362 4.858 1.00 95.06 101 GLN A C 1
ATOM 842 O O . GLN A 1 101 ? 6.830 23.462 5.516 1.00 95.06 101 GLN A O 1
ATOM 847 N N . ILE A 1 102 ? 5.759 22.845 3.636 1.00 94.25 102 ILE A N 1
ATOM 848 C CA . ILE A 1 102 ? 6.938 22.377 2.916 1.00 94.25 102 ILE A CA 1
ATOM 849 C C . ILE A 1 102 ? 7.467 23.534 2.082 1.00 94.25 102 ILE A C 1
ATOM 851 O O . ILE A 1 102 ? 6.755 24.085 1.242 1.00 94.25 102 ILE A O 1
ATOM 855 N N . ARG A 1 103 ? 8.733 23.894 2.298 1.00 92.19 103 ARG A N 1
ATOM 856 C CA . ARG A 1 103 ? 9.420 24.923 1.514 1.00 92.19 103 ARG A CA 1
ATOM 857 C C . ARG A 1 103 ? 10.302 24.265 0.467 1.00 92.19 103 ARG A C 1
ATOM 859 O O . ARG A 1 103 ? 11.243 23.554 0.813 1.00 92.19 103 ARG A O 1
ATOM 866 N N . VAL A 1 104 ? 10.011 24.528 -0.804 1.00 90.75 104 VAL A N 1
ATOM 867 C CA . VAL A 1 104 ? 10.829 24.078 -1.935 1.00 90.75 104 VAL A CA 1
ATOM 868 C C . VAL A 1 104 ? 11.149 25.284 -2.803 1.00 90.75 104 VAL A C 1
ATOM 870 O O . VAL A 1 104 ? 10.256 25.943 -3.337 1.00 90.75 104 VAL A O 1
ATOM 873 N N . ASN A 1 105 ? 12.442 25.570 -2.958 1.00 88.25 105 ASN A N 1
ATOM 874 C CA . ASN A 1 105 ? 12.940 26.767 -3.634 1.00 88.25 105 ASN A CA 1
ATOM 875 C C . ASN A 1 105 ? 12.361 28.049 -3.003 1.00 88.25 105 ASN A C 1
ATOM 877 O O . ASN A 1 105 ? 12.642 28.340 -1.843 1.00 88.25 105 ASN A O 1
ATOM 881 N N . ARG A 1 106 ? 11.562 28.816 -3.757 1.00 90.25 106 ARG A N 1
ATOM 882 C CA . ARG A 1 106 ? 10.912 30.061 -3.308 1.00 90.25 106 ARG A CA 1
ATOM 883 C C . ARG A 1 106 ? 9.428 29.888 -2.963 1.00 90.25 106 ARG A C 1
ATOM 885 O O . ARG A 1 106 ? 8.778 30.871 -2.627 1.00 90.25 106 ARG A O 1
ATOM 892 N N . ASN A 1 107 ? 8.906 28.664 -3.039 1.00 93.44 107 ASN A N 1
ATOM 893 C CA . ASN A 1 107 ? 7.492 28.372 -2.825 1.00 93.44 107 ASN A CA 1
ATOM 894 C C . ASN A 1 107 ? 7.282 27.633 -1.499 1.00 93.44 107 ASN A C 1
ATOM 896 O O . ASN A 1 107 ? 8.124 26.833 -1.077 1.00 93.44 107 ASN A O 1
ATOM 900 N N . SER A 1 108 ? 6.127 27.874 -0.884 1.00 94.88 108 SER A N 1
ATOM 901 C CA . SER A 1 108 ? 5.647 27.164 0.301 1.00 94.88 108 SER A CA 1
ATOM 902 C C . SER A 1 108 ? 4.348 26.448 -0.045 1.00 94.88 108 SER A C 1
ATOM 904 O O . SER A 1 108 ? 3.492 27.031 -0.706 1.00 94.88 108 SER A O 1
ATOM 906 N N . TYR A 1 109 ? 4.201 25.212 0.418 1.00 96.19 109 TYR A N 1
ATOM 907 C CA . TYR A 1 109 ? 3.002 24.400 0.218 1.00 96.19 109 TYR A CA 1
ATOM 908 C C . TYR A 1 109 ? 2.492 23.926 1.574 1.00 96.19 109 TYR A C 1
ATOM 910 O O . TYR A 1 109 ? 3.285 23.430 2.380 1.00 96.19 109 TYR A O 1
ATOM 918 N N . TYR A 1 110 ? 1.198 24.090 1.835 1.00 96.12 110 TYR A N 1
ATOM 919 C CA . TYR A 1 110 ? 0.575 23.560 3.043 1.00 96.12 110 TYR A CA 1
ATOM 920 C C . TYR A 1 110 ? 0.470 22.043 2.951 1.00 96.12 110 TYR A C 1
ATOM 922 O O . TYR A 1 110 ? 0.244 21.488 1.874 1.00 96.12 110 TYR A O 1
ATOM 9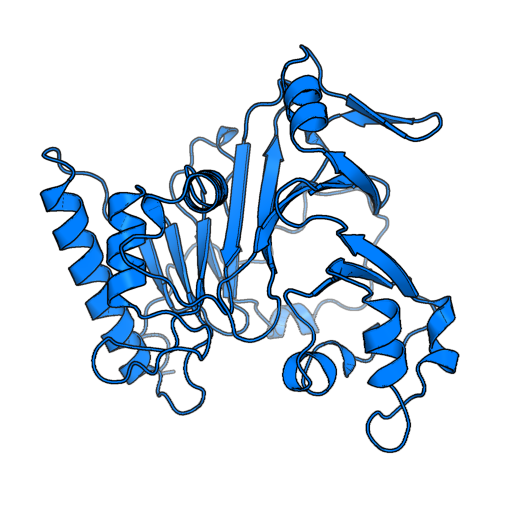30 N N . ILE A 1 111 ? 0.640 21.361 4.085 1.00 96.56 111 ILE A N 1
ATOM 931 C CA . ILE A 1 111 ? 0.572 19.897 4.105 1.00 96.56 111 ILE A CA 1
ATOM 932 C C . ILE A 1 111 ? -0.807 19.367 3.694 1.00 96.56 111 ILE A C 1
ATOM 934 O O . ILE A 1 111 ? -0.890 18.277 3.138 1.00 96.56 111 ILE A O 1
ATOM 938 N N . GLU A 1 112 ? -1.868 20.143 3.920 1.00 95.19 112 GLU A N 1
ATOM 939 C CA . GLU A 1 112 ? -3.239 19.760 3.571 1.00 95.19 112 GLU A CA 1
ATOM 940 C C . GLU A 1 112 ? -3.504 19.679 2.066 1.00 95.19 112 GLU A C 1
ATOM 942 O O . GLU A 1 112 ? -4.390 18.943 1.637 1.00 95.19 112 GLU A O 1
ATOM 947 N N . ASP A 1 113 ? -2.690 20.373 1.267 1.00 95.06 113 ASP A N 1
ATOM 948 C CA . ASP A 1 113 ? -2.749 20.330 -0.195 1.00 95.06 113 ASP A CA 1
ATOM 949 C C . ASP A 1 113 ? -1.815 19.257 -0.783 1.00 95.06 113 ASP A C 1
ATOM 951 O O . ASP A 1 113 ? -1.714 19.097 -2.001 1.00 95.06 113 ASP A O 1
ATOM 955 N N . CYS A 1 114 ? -1.075 18.543 0.067 1.00 95.44 114 CYS A N 1
ATOM 956 C CA . CYS A 1 114 ? -0.059 17.589 -0.350 1.00 95.44 114 CYS A CA 1
ATOM 957 C C . CYS A 1 114 ? -0.522 16.143 -0.146 1.00 95.44 114 CYS A C 1
ATOM 959 O O . CYS A 1 114 ? -1.156 15.810 0.853 1.00 95.44 114 CYS A O 1
ATOM 961 N N . LEU A 1 115 ? -0.087 15.254 -1.042 1.00 95.56 115 LEU A N 1
ATOM 962 C CA . LEU A 1 115 ? -0.207 13.809 -0.844 1.00 95.56 115 LEU A CA 1
ATOM 963 C C . LEU A 1 115 ? 1.107 13.267 -0.280 1.00 95.56 115 LEU A C 1
ATOM 965 O O . LEU A 1 115 ? 2.151 13.331 -0.934 1.00 95.56 115 LEU A O 1
ATOM 969 N N . VAL A 1 116 ? 1.052 12.696 0.917 1.00 97.19 116 VAL A N 1
ATOM 970 C CA . VAL A 1 116 ? 2.210 12.112 1.597 1.00 97.19 116 VAL A CA 1
ATOM 971 C C . VAL A 1 116 ? 2.236 10.607 1.364 1.00 97.19 116 VAL A C 1
ATOM 973 O O . VAL A 1 116 ? 1.205 9.941 1.390 1.00 97.19 116 VAL A O 1
ATOM 976 N N . ILE A 1 117 ? 3.425 10.059 1.137 1.00 97.00 117 ILE A N 1
ATOM 977 C CA . ILE A 1 117 ? 3.650 8.630 0.966 1.00 97.00 117 ILE A CA 1
ATOM 978 C C . ILE A 1 117 ? 4.777 8.176 1.886 1.00 97.00 117 ILE A C 1
ATOM 980 O O . ILE A 1 117 ? 5.889 8.711 1.851 1.00 97.00 117 ILE A O 1
ATOM 984 N N . LYS A 1 118 ? 4.485 7.143 2.670 1.00 96.69 118 LYS A N 1
ATOM 985 C CA . LYS A 1 118 ? 5.451 6.376 3.459 1.00 96.69 118 LYS A CA 1
ATOM 986 C C . LYS A 1 118 ? 5.601 4.985 2.857 1.00 96.69 118 LYS A C 1
ATOM 988 O O . LYS A 1 118 ? 4.699 4.510 2.164 1.00 96.69 118 LYS A O 1
ATOM 993 N N . CYS A 1 119 ? 6.742 4.355 3.099 1.00 95.44 119 CYS A N 1
ATOM 994 C CA . CYS A 1 119 ? 7.054 3.059 2.516 1.00 95.44 119 CYS A CA 1
ATOM 995 C C . CYS A 1 119 ? 7.413 2.031 3.595 1.00 95.44 119 CYS A C 1
ATOM 997 O O . CYS A 1 119 ? 7.910 2.380 4.667 1.00 95.44 119 CYS A O 1
ATOM 999 N N . TYR A 1 120 ? 7.183 0.765 3.271 1.00 95.38 120 TYR A N 1
ATOM 1000 C CA . TYR A 1 120 ? 7.591 -0.398 4.053 1.00 95.38 120 TYR A CA 1
ATOM 1001 C C . TYR A 1 120 ? 8.171 -1.442 3.101 1.00 95.38 120 TYR A C 1
ATOM 1003 O O . TYR A 1 120 ? 7.731 -1.545 1.958 1.00 95.38 120 TYR A O 1
ATOM 1011 N N . ASP A 1 121 ? 9.197 -2.156 3.536 1.00 94.00 121 ASP A N 1
ATOM 1012 C CA . ASP A 1 121 ? 9.827 -3.241 2.791 1.00 94.00 121 ASP A CA 1
ATOM 1013 C C . ASP A 1 121 ? 9.033 -4.529 3.002 1.00 94.00 121 ASP A C 1
ATOM 1015 O O . ASP A 1 121 ? 8.996 -5.077 4.103 1.00 94.00 121 ASP A O 1
ATOM 1019 N N . SER A 1 122 ? 8.368 -4.986 1.945 1.00 92.88 122 SER A N 1
ATOM 1020 C CA . SER A 1 122 ? 7.631 -6.244 1.964 1.00 92.88 122 SER A CA 1
ATOM 1021 C C . SER A 1 122 ? 8.596 -7.429 2.047 1.00 92.88 122 SER A C 1
ATOM 1023 O O . SER A 1 122 ? 9.661 -7.427 1.431 1.00 92.88 122 SER A O 1
ATOM 1025 N N . ASP A 1 123 ? 8.190 -8.459 2.782 1.00 92.69 123 ASP A N 1
ATOM 1026 C CA . ASP A 1 123 ? 8.820 -9.780 2.744 1.00 92.69 123 ASP A CA 1
ATOM 1027 C C . ASP A 1 123 ? 8.444 -10.532 1.459 1.00 92.69 123 ASP A C 1
ATOM 1029 O O . ASP A 1 123 ? 7.309 -10.990 1.313 1.00 92.69 123 ASP A O 1
ATOM 1033 N N . HIS A 1 124 ? 9.394 -10.596 0.529 1.00 90.62 124 HIS A N 1
ATOM 1034 C CA . HIS A 1 124 ? 9.293 -11.231 -0.781 1.00 90.62 124 HIS A CA 1
ATOM 1035 C C . HIS A 1 124 ? 10.718 -11.554 -1.292 1.00 90.62 124 HIS A C 1
ATOM 1037 O O . HIS A 1 124 ? 11.666 -10.880 -0.872 1.00 90.62 124 HIS A O 1
ATOM 1043 N N . PRO A 1 125 ? 10.919 -12.563 -2.172 1.00 87.12 125 PRO A N 1
ATOM 1044 C CA . PRO A 1 125 ? 12.255 -12.986 -2.624 1.00 87.12 125 PRO A CA 1
ATOM 1045 C C . PRO A 1 125 ? 13.120 -11.866 -3.195 1.00 87.12 125 PRO A C 1
ATOM 1047 O O . PRO A 1 125 ? 14.321 -11.798 -2.936 1.00 87.12 125 PRO A O 1
ATOM 1050 N N . ASP A 1 126 ? 12.486 -10.974 -3.950 1.00 85.25 126 ASP A N 1
ATOM 1051 C CA . ASP A 1 126 ? 13.085 -9.731 -4.410 1.00 85.25 126 ASP A CA 1
ATOM 1052 C C . ASP A 1 126 ? 12.586 -8.548 -3.593 1.00 85.25 126 ASP A C 1
ATOM 1054 O O . ASP A 1 126 ? 11.458 -8.542 -3.102 1.00 85.25 126 ASP A O 1
ATOM 1058 N N . VAL A 1 127 ? 13.415 -7.503 -3.512 1.00 84.50 127 VAL A N 1
ATOM 1059 C CA . VAL A 1 127 ? 13.071 -6.285 -2.772 1.00 84.50 127 VAL A CA 1
ATOM 1060 C C . VAL A 1 127 ? 11.767 -5.695 -3.301 1.00 84.50 127 VAL A C 1
ATOM 1062 O O . VAL A 1 127 ? 11.725 -5.170 -4.417 1.00 84.50 127 VAL A O 1
ATOM 1065 N N . CYS A 1 128 ? 10.742 -5.722 -2.454 1.00 90.12 128 CYS A N 1
ATOM 1066 C CA . CYS A 1 128 ? 9.420 -5.192 -2.732 1.00 90.12 128 CYS A CA 1
ATOM 1067 C C . CYS A 1 128 ? 9.042 -4.096 -1.727 1.00 90.12 128 CYS A C 1
ATOM 1069 O O . CYS A 1 128 ? 9.480 -4.086 -0.575 1.00 90.12 128 CYS A O 1
ATOM 1071 N N . ILE A 1 129 ? 8.280 -3.110 -2.197 1.00 92.62 129 ILE A N 1
ATOM 1072 C CA . ILE A 1 129 ? 7.873 -1.934 -1.433 1.00 92.62 129 ILE A CA 1
ATOM 1073 C C . ILE A 1 129 ? 6.356 -1.886 -1.336 1.00 92.62 129 ILE A C 1
ATOM 1075 O O . ILE A 1 129 ? 5.655 -1.807 -2.345 1.00 92.62 129 ILE A O 1
ATOM 1079 N N . SER A 1 130 ? 5.866 -1.777 -0.111 1.00 95.12 130 SER A N 1
ATOM 1080 C CA . SER A 1 130 ? 4.510 -1.347 0.187 1.00 95.12 130 SER A CA 1
ATOM 1081 C C . SER A 1 130 ? 4.430 0.167 0.359 1.00 95.12 130 SER A C 1
ATOM 1083 O O . SER A 1 130 ? 5.313 0.794 0.948 1.00 95.12 130 SER A O 1
ATOM 1085 N N . TYR A 1 131 ? 3.332 0.759 -0.112 1.00 96.12 131 TYR A N 1
ATOM 1086 C CA . TYR A 1 131 ? 3.085 2.197 -0.043 1.00 96.12 131 TYR A CA 1
ATOM 1087 C C . TYR A 1 131 ? 1.902 2.520 0.867 1.00 96.12 131 TYR A C 1
ATOM 1089 O O . TYR A 1 131 ? 0.810 1.986 0.683 1.00 96.12 131 TYR A O 1
ATOM 1097 N N . ARG A 1 132 ? 2.096 3.465 1.790 1.00 97.31 132 ARG A N 1
ATOM 1098 C CA . ARG A 1 132 ? 1.039 4.088 2.594 1.00 97.31 132 ARG A CA 1
ATOM 1099 C C . ARG A 1 132 ? 0.838 5.520 2.129 1.00 97.31 132 ARG A C 1
ATOM 1101 O O . ARG A 1 132 ? 1.743 6.339 2.257 1.00 97.31 132 ARG A O 1
ATOM 1108 N N . TYR A 1 133 ? -0.347 5.810 1.621 1.00 96.81 133 TYR A N 1
ATOM 1109 C CA . TYR A 1 133 ? -0.799 7.133 1.213 1.00 96.81 133 TYR A CA 1
ATOM 1110 C C . TYR A 1 133 ? -1.470 7.823 2.385 1.00 96.81 133 TYR A C 1
ATOM 1112 O O . TYR A 1 133 ? -2.273 7.202 3.075 1.00 96.81 133 TYR A O 1
ATOM 1120 N N . GLU A 1 134 ? -1.168 9.096 2.598 1.00 97.19 134 GLU A N 1
ATOM 1121 C CA . GLU A 1 134 ? -1.687 9.888 3.703 1.00 97.19 134 GLU A CA 1
ATOM 1122 C C . GLU A 1 134 ? -2.040 11.299 3.226 1.00 97.19 134 GLU A C 1
ATOM 1124 O O . GLU A 1 134 ? -1.270 11.929 2.500 1.00 97.19 134 GLU A O 1
ATOM 1129 N N . ASN A 1 135 ? -3.188 11.803 3.680 1.00 95.38 135 ASN A N 1
ATOM 1130 C CA . ASN A 1 135 ? -3.533 13.223 3.600 1.00 95.38 135 ASN A CA 1
ATOM 1131 C C . ASN A 1 135 ? -3.722 13.770 5.010 1.00 95.38 135 ASN A C 1
ATOM 1133 O O . ASN A 1 135 ? -4.203 13.061 5.903 1.00 95.38 135 ASN A O 1
ATOM 1137 N N . TYR A 1 136 ? -3.377 15.038 5.185 1.00 95.62 136 TYR A N 1
ATOM 1138 C CA . TYR A 1 136 ? -3.390 15.726 6.468 1.00 95.62 136 TYR A CA 1
ATOM 1139 C C . TYR A 1 136 ? -4.297 16.961 6.418 1.00 95.62 136 TYR A C 1
ATOM 1141 O O . TYR A 1 136 ? -4.675 17.407 5.340 1.00 95.62 136 TYR A O 1
ATOM 1149 N N . ASP A 1 137 ? -4.682 17.499 7.572 1.00 94.50 137 ASP A N 1
ATOM 1150 C CA . ASP A 1 137 ? -5.323 18.817 7.661 1.00 94.50 137 ASP A CA 1
ATOM 1151 C C . ASP A 1 137 ? -4.286 19.936 7.877 1.00 94.50 137 ASP A C 1
ATOM 1153 O O . ASP A 1 137 ? -3.092 19.675 8.057 1.00 94.50 137 ASP A O 1
ATOM 1157 N N . ALA A 1 138 ? -4.745 21.193 7.898 1.00 93.25 138 ALA A N 1
ATOM 1158 C CA . ALA A 1 138 ? -3.919 22.372 8.174 1.00 93.25 138 ALA A CA 1
ATOM 1159 C C . ALA A 1 138 ? -3.109 22.300 9.482 1.00 93.25 138 ALA A C 1
ATOM 1161 O O . ALA A 1 138 ? -2.105 22.995 9.614 1.00 93.25 138 ALA A O 1
ATOM 1162 N N . LYS A 1 139 ? -3.533 21.475 10.449 1.00 93.56 139 LYS A N 1
ATOM 1163 C CA . LYS A 1 139 ? -2.887 21.305 11.759 1.00 93.56 139 LYS A CA 1
ATOM 1164 C C . LYS A 1 139 ? -1.958 20.088 11.808 1.00 93.56 139 LYS A C 1
ATOM 1166 O O . LYS A 1 139 ? -1.410 19.792 12.865 1.00 93.56 139 LYS A O 1
ATOM 1171 N N . GLY A 1 140 ? -1.797 19.364 10.699 1.00 94.06 140 GLY A N 1
ATOM 1172 C CA . GLY A 1 140 ? -0.968 18.163 10.631 1.00 94.06 140 GLY A CA 1
ATOM 1173 C C . GLY A 1 140 ? -1.628 16.897 11.188 1.00 94.06 140 GLY A C 1
ATOM 1174 O O . GLY A 1 140 ? -0.927 15.918 11.444 1.00 94.06 140 GLY A O 1
ATOM 1175 N N . ASN A 1 141 ? -2.954 16.864 11.353 1.00 94.12 141 ASN A N 1
ATOM 1176 C CA . ASN A 1 141 ? -3.674 15.652 11.752 1.00 94.12 141 ASN A CA 1
ATOM 1177 C C . ASN A 1 141 ? -3.929 14.744 10.547 1.00 94.12 141 ASN A C 1
ATOM 1179 O O . ASN A 1 141 ? -4.299 15.214 9.475 1.00 94.12 141 ASN A O 1
ATOM 1183 N N . LEU A 1 142 ? -3.780 13.429 10.729 1.00 94.31 142 LEU A N 1
ATOM 1184 C CA . LEU A 1 142 ? -4.009 12.444 9.669 1.00 94.31 142 LEU A CA 1
ATOM 1185 C C . LEU A 1 142 ? -5.507 12.288 9.353 1.00 94.31 142 LEU A C 1
ATOM 1187 O O . LEU A 1 142 ? -6.267 11.714 10.147 1.00 94.31 142 LEU A O 1
ATOM 1191 N N . MET A 1 143 ? -5.899 12.703 8.149 1.00 93.88 143 MET A N 1
ATOM 1192 C CA . MET A 1 143 ? -7.291 12.754 7.696 1.00 93.88 143 MET A CA 1
ATOM 1193 C C . MET A 1 143 ? -7.737 11.505 6.958 1.00 93.88 143 MET A C 1
ATOM 1195 O O . MET A 1 143 ? -8.826 10.998 7.214 1.00 93.88 143 MET A O 1
ATOM 1199 N N . THR A 1 144 ? -6.891 10.991 6.074 1.00 94.06 144 THR A N 1
ATOM 1200 C CA . THR A 1 144 ? -7.142 9.752 5.333 1.00 94.06 144 THR A CA 1
ATOM 1201 C C . THR A 1 144 ? -5.849 8.994 5.170 1.00 94.06 144 THR A C 1
ATOM 1203 O O . THR A 1 144 ? -4.814 9.613 4.915 1.00 94.06 144 THR A O 1
ATOM 1206 N N . SER A 1 145 ? -5.918 7.670 5.226 1.00 95.44 145 SER A N 1
ATOM 1207 C CA . SER A 1 145 ? -4.796 6.822 4.852 1.00 95.44 145 SER A CA 1
ATOM 1208 C C . SER A 1 145 ? -5.227 5.561 4.121 1.00 95.44 145 SER A C 1
ATOM 1210 O O . SER A 1 145 ? -6.265 4.981 4.434 1.00 95.44 145 SER A O 1
ATOM 1212 N N . ALA A 1 146 ? -4.422 5.162 3.144 1.00 96.12 146 ALA A N 1
ATOM 1213 C CA . ALA A 1 146 ? -4.608 3.947 2.368 1.00 96.12 146 ALA A CA 1
ATOM 1214 C C . ALA A 1 146 ? -3.275 3.213 2.274 1.00 96.12 146 ALA A C 1
ATOM 1216 O O . ALA A 1 146 ? -2.273 3.831 1.911 1.00 96.12 146 ALA A O 1
ATOM 1217 N N . VAL A 1 147 ? -3.248 1.916 2.558 1.00 97.69 147 VAL A N 1
ATOM 1218 C CA . VAL A 1 147 ? -2.043 1.098 2.401 1.00 97.69 147 VAL A CA 1
ATOM 1219 C C . VAL A 1 147 ? -2.228 0.124 1.253 1.00 97.69 147 VAL A C 1
ATOM 1221 O O . VAL A 1 147 ? -3.258 -0.532 1.162 1.00 97.69 147 VAL A O 1
ATOM 1224 N N . ILE A 1 148 ? -1.219 0.024 0.393 1.00 96.31 148 ILE A N 1
ATOM 1225 C CA . ILE A 1 148 ? -1.120 -0.989 -0.653 1.00 96.31 148 ILE A CA 1
ATOM 1226 C C . ILE A 1 148 ? 0.066 -1.889 -0.314 1.00 96.31 148 ILE A C 1
ATOM 1228 O O . ILE A 1 148 ? 1.221 -1.468 -0.431 1.00 96.31 148 ILE A O 1
ATOM 1232 N N . LEU A 1 149 ? -0.221 -3.100 0.156 1.00 95.69 149 LEU A N 1
ATOM 1233 C CA . LEU A 1 149 ? 0.744 -4.111 0.585 1.00 95.69 149 LEU A CA 1
ATOM 1234 C C . LEU A 1 149 ? 0.566 -5.354 -0.291 1.00 95.69 149 LEU A C 1
ATOM 1236 O O . LEU A 1 149 ? -0.141 -6.292 0.057 1.00 95.69 149 LEU A O 1
ATOM 1240 N N . THR A 1 150 ? 1.165 -5.290 -1.476 1.00 91.19 150 THR A N 1
ATOM 1241 C CA . THR A 1 150 ? 1.238 -6.408 -2.424 1.00 91.19 150 THR A CA 1
ATOM 1242 C C . THR A 1 150 ? 2.541 -7.170 -2.230 1.00 91.19 150 THR A C 1
ATOM 1244 O O . THR A 1 150 ? 3.496 -6.585 -1.699 1.00 91.19 150 THR A O 1
ATOM 1247 N N . ASP A 1 151 ? 2.564 -8.430 -2.669 1.00 92.06 151 ASP A N 1
ATOM 1248 C CA . ASP A 1 151 ? 3.756 -9.281 -2.676 1.00 92.06 151 ASP A CA 1
ATOM 1249 C C . ASP A 1 151 ? 4.440 -9.251 -1.305 1.00 92.06 151 ASP A C 1
ATOM 1251 O O . ASP A 1 151 ? 5.567 -8.776 -1.141 1.00 92.06 151 ASP A O 1
ATOM 1255 N N . HIS A 1 152 ? 3.670 -9.643 -0.286 1.00 94.56 152 HIS A N 1
ATOM 1256 C CA . HIS A 1 152 ? 4.136 -9.769 1.081 1.00 94.56 152 HIS A CA 1
ATOM 1257 C C . HIS A 1 152 ? 3.712 -11.105 1.697 1.00 94.56 152 HIS A C 1
ATOM 1259 O O . HIS A 1 152 ? 2.522 -11.389 1.849 1.00 94.56 152 HIS A O 1
ATOM 1265 N N . GLU A 1 153 ? 4.692 -11.898 2.128 1.00 95.19 153 GLU A N 1
ATOM 1266 C CA . GLU A 1 153 ? 4.474 -13.112 2.917 1.00 95.19 153 GLU A CA 1
ATOM 1267 C C . GLU A 1 153 ? 4.156 -12.760 4.371 1.00 95.19 153 GLU A C 1
ATOM 1269 O O . GLU A 1 153 ? 5.025 -12.758 5.242 1.00 95.19 153 GLU A O 1
ATOM 1274 N N . ILE A 1 154 ? 2.889 -12.436 4.615 1.00 95.44 154 ILE A N 1
ATOM 1275 C CA . ILE A 1 154 ? 2.410 -12.049 5.941 1.00 95.44 154 ILE A CA 1
ATOM 1276 C C . ILE A 1 154 ? 2.450 -13.217 6.942 1.00 95.44 154 ILE A C 1
ATOM 1278 O O . ILE A 1 154 ? 2.094 -14.367 6.633 1.00 95.44 154 ILE A O 1
ATOM 1282 N N . ARG A 1 155 ? 2.854 -12.903 8.174 1.00 95.38 155 ARG A N 1
ATOM 1283 C CA . ARG A 1 155 ? 2.983 -13.823 9.309 1.00 95.38 155 ARG A CA 1
ATOM 1284 C C . ARG A 1 155 ? 2.236 -13.305 10.540 1.00 95.38 155 ARG A C 1
ATOM 1286 O O . ARG A 1 155 ? 1.996 -12.110 10.697 1.00 95.38 155 ARG A O 1
ATOM 1293 N N . GLU A 1 156 ? 1.879 -14.213 11.444 1.00 94.81 156 GLU A N 1
ATOM 1294 C CA . GLU A 1 156 ? 1.125 -13.894 12.671 1.00 94.81 156 GLU A CA 1
ATOM 1295 C C . GLU A 1 156 ? 1.914 -12.980 13.633 1.00 94.81 156 GLU A C 1
ATOM 1297 O O . GLU A 1 156 ? 1.331 -12.229 14.425 1.00 94.81 156 GLU A O 1
ATOM 1302 N N . GLU A 1 157 ? 3.246 -13.026 13.557 1.00 95.56 157 GLU A N 1
ATOM 1303 C CA . GLU A 1 157 ? 4.181 -12.206 14.329 1.00 95.56 157 GLU A CA 1
ATOM 1304 C C . GLU A 1 157 ? 4.445 -10.813 13.732 1.00 95.56 157 GLU A C 1
ATOM 1306 O O . GLU A 1 157 ? 4.995 -9.958 14.428 1.00 95.56 157 GLU A O 1
ATOM 1311 N N . ASP A 1 158 ? 4.030 -10.522 12.492 1.00 95.81 158 ASP A N 1
ATOM 1312 C CA . ASP A 1 158 ? 4.265 -9.205 11.873 1.00 95.81 158 ASP A CA 1
ATOM 1313 C C . ASP A 1 158 ? 3.733 -8.023 12.708 1.00 95.81 158 ASP A C 1
ATOM 1315 O O . ASP A 1 158 ? 4.420 -7.001 12.808 1.00 95.81 158 ASP A O 1
ATOM 1319 N N . PRO A 1 159 ? 2.579 -8.120 13.401 1.00 95.12 159 PRO A N 1
ATOM 1320 C CA . PRO A 1 159 ? 2.114 -7.072 14.312 1.00 95.12 159 PRO A CA 1
ATOM 1321 C C . PRO A 1 159 ? 3.059 -6.754 15.481 1.00 95.12 159 PRO A C 1
ATOM 1323 O O . PRO A 1 159 ? 2.919 -5.688 16.093 1.00 95.12 159 PRO A O 1
ATOM 1326 N N . ASP A 1 160 ? 3.998 -7.646 15.803 1.00 95.12 160 ASP A N 1
ATOM 1327 C CA . ASP A 1 160 ? 4.995 -7.447 16.857 1.00 95.12 160 ASP A CA 1
ATOM 1328 C C . ASP A 1 160 ? 6.194 -6.619 16.337 1.00 95.12 160 ASP A C 1
ATOM 1330 O O . ASP A 1 160 ? 6.910 -5.980 17.116 1.00 95.12 160 ASP A O 1
ATOM 1334 N N . ASN A 1 161 ? 6.372 -6.528 15.011 1.00 95.94 161 ASN A N 1
ATOM 1335 C CA . ASN A 1 161 ? 7.334 -5.637 14.371 1.00 95.94 161 ASN A CA 1
ATOM 1336 C C . ASN A 1 161 ? 6.831 -4.181 14.394 1.00 95.94 161 ASN A C 1
ATOM 1338 O O . ASN A 1 161 ? 5.812 -3.821 13.800 1.00 95.94 161 ASN A O 1
ATOM 1342 N N . ILE A 1 162 ? 7.597 -3.294 15.039 1.00 95.31 162 ILE A N 1
ATOM 1343 C CA . ILE A 1 162 ? 7.229 -1.879 15.194 1.00 95.31 162 ILE A CA 1
ATOM 1344 C C . ILE A 1 162 ? 7.068 -1.132 13.861 1.00 95.31 162 ILE A C 1
ATOM 1346 O O . ILE A 1 162 ? 6.240 -0.223 13.770 1.00 95.31 162 ILE A O 1
ATOM 1350 N N . TYR A 1 163 ? 7.835 -1.488 12.828 1.00 95.31 163 TYR A N 1
ATOM 1351 C CA . TYR A 1 163 ? 7.760 -0.845 11.516 1.00 95.31 163 TYR A CA 1
ATOM 1352 C C . TYR A 1 163 ? 6.502 -1.273 10.766 1.00 95.31 163 TYR A C 1
ATOM 1354 O O . TYR A 1 163 ? 5.782 -0.411 10.264 1.00 95.31 163 TYR A O 1
ATOM 1362 N N . PHE A 1 164 ? 6.193 -2.571 10.775 1.00 96.62 164 PHE A N 1
ATOM 1363 C CA . PHE A 1 164 ? 4.959 -3.108 10.201 1.00 96.62 164 PHE A CA 1
ATOM 1364 C C . PHE A 1 164 ? 3.733 -2.505 10.888 1.00 96.62 164 PHE A C 1
ATOM 1366 O O . PHE A 1 164 ? 2.840 -1.947 10.243 1.00 96.62 164 PHE A O 1
ATOM 1373 N N . LYS A 1 165 ? 3.748 -2.501 12.227 1.00 96.12 165 LYS A N 1
ATOM 1374 C CA . LYS A 1 165 ? 2.694 -1.894 13.035 1.00 96.12 165 LYS A CA 1
ATOM 1375 C C . LYS A 1 165 ? 2.470 -0.433 12.665 1.00 96.12 165 LYS A C 1
ATOM 1377 O O . LYS A 1 165 ? 1.345 -0.046 12.367 1.00 96.12 165 LYS A O 1
ATOM 1382 N N . ARG A 1 166 ? 3.534 0.376 12.624 1.00 94.88 166 ARG A N 1
ATOM 1383 C CA . ARG A 1 166 ? 3.458 1.792 12.222 1.00 94.88 166 ARG A CA 1
ATOM 1384 C C . ARG A 1 166 ? 2.932 1.980 10.799 1.00 94.88 166 ARG A C 1
ATOM 1386 O O . ARG A 1 166 ? 2.236 2.960 10.547 1.00 94.88 166 ARG A O 1
ATOM 1393 N N . HIS A 1 167 ? 3.253 1.063 9.888 1.00 97.06 167 HIS A N 1
ATOM 1394 C CA . HIS A 1 167 ? 2.840 1.141 8.490 1.00 97.06 167 HIS A CA 1
ATOM 1395 C C . HIS A 1 167 ? 1.353 0.849 8.278 1.00 97.06 167 HIS A C 1
ATOM 1397 O O . HIS A 1 167 ? 0.743 1.467 7.413 1.00 97.06 167 HIS A O 1
ATOM 1403 N N . LEU A 1 168 ? 0.726 -0.016 9.077 1.00 96.44 168 LEU A N 1
ATOM 1404 C CA . LEU A 1 168 ? -0.696 -0.358 8.904 1.00 96.44 168 LEU A CA 1
ATOM 1405 C C . LEU A 1 168 ? -1.632 0.304 9.916 1.00 96.44 168 LEU A C 1
ATOM 1407 O O . LEU A 1 168 ? -2.795 0.555 9.604 1.00 96.44 168 LEU A O 1
ATOM 1411 N N . GLN A 1 169 ? -1.150 0.626 11.117 1.00 92.38 169 GLN A N 1
ATOM 1412 C CA . GLN A 1 169 ? -2.014 1.073 12.206 1.00 92.38 169 GLN A CA 1
ATOM 1413 C C . GLN A 1 169 ? -2.817 2.330 11.835 1.00 92.38 169 GLN A C 1
ATOM 1415 O O . GLN A 1 169 ? -2.299 3.290 11.248 1.00 92.38 169 GLN A O 1
ATOM 1420 N N . GLY A 1 170 ? -4.107 2.301 12.179 1.00 88.62 170 GLY A N 1
ATOM 1421 C CA . GLY A 1 170 ? -5.046 3.394 11.929 1.00 88.62 170 GLY A CA 1
ATOM 1422 C C . GLY A 1 170 ? -5.316 3.678 10.449 1.00 88.62 170 GLY A C 1
ATOM 1423 O O . GLY A 1 170 ? -5.814 4.765 10.146 1.00 88.62 170 GLY A O 1
ATOM 1424 N N . SER A 1 171 ? -4.958 2.755 9.545 1.00 93.38 171 SER A N 1
ATOM 1425 C CA . SER A 1 171 ? -5.286 2.877 8.126 1.00 93.38 171 SER A CA 1
ATOM 1426 C C . SER A 1 171 ? -6.800 2.894 7.926 1.00 93.38 171 SER A C 1
ATOM 1428 O O . SER A 1 171 ? -7.519 2.110 8.544 1.00 93.38 171 SER A O 1
ATOM 1430 N N . ASN A 1 172 ? -7.294 3.775 7.054 1.00 93.50 172 ASN A N 1
ATOM 1431 C CA . ASN A 1 172 ? -8.713 3.783 6.697 1.00 93.50 172 ASN A CA 1
ATOM 1432 C C . ASN A 1 172 ? -9.053 2.675 5.698 1.00 93.50 172 ASN A C 1
ATOM 1434 O O . ASN A 1 172 ? -10.212 2.279 5.618 1.00 93.50 172 ASN A O 1
ATOM 1438 N N . TYR A 1 173 ? -8.060 2.209 4.941 1.00 95.44 173 TYR A N 1
ATOM 1439 C CA . TYR A 1 173 ? -8.196 1.141 3.965 1.00 95.44 173 TYR A CA 1
ATOM 1440 C C . TYR A 1 173 ? -6.853 0.445 3.734 1.00 95.4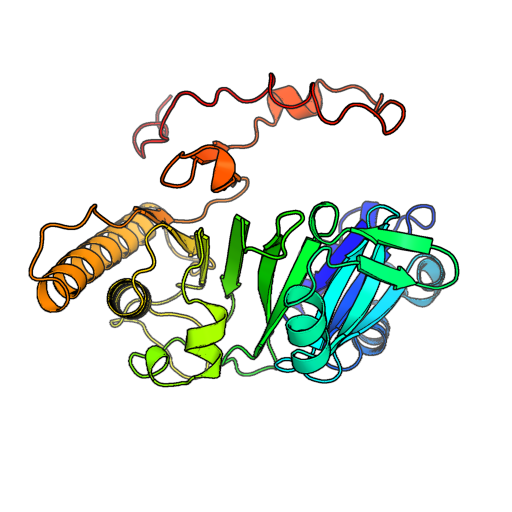4 173 TYR A C 1
ATOM 1442 O O . TYR A 1 173 ? -5.830 1.114 3.563 1.00 95.44 173 TYR A O 1
ATOM 1450 N N . THR A 1 174 ? -6.849 -0.880 3.664 1.00 97.00 174 THR A N 1
ATOM 1451 C CA . THR A 1 174 ? -5.641 -1.650 3.348 1.00 97.00 174 THR A CA 1
ATOM 1452 C C . THR A 1 174 ? -5.917 -2.645 2.227 1.00 97.00 174 THR A C 1
ATOM 1454 O O . THR A 1 174 ? -6.871 -3.405 2.284 1.00 97.00 174 THR A O 1
ATOM 1457 N N . TYR A 1 175 ? -5.074 -2.653 1.203 1.00 97.38 175 TYR A N 1
ATOM 1458 C CA . TYR A 1 175 ? -5.021 -3.712 0.204 1.00 97.38 175 TYR A CA 1
ATOM 1459 C C . TYR A 1 175 ? -3.921 -4.697 0.592 1.00 97.38 175 TYR A C 1
ATOM 1461 O O . TYR A 1 175 ? -2.780 -4.271 0.801 1.00 97.38 175 TYR A O 1
ATOM 1469 N N . PHE A 1 176 ? -4.263 -5.981 0.647 1.00 96.69 176 PHE A N 1
ATOM 1470 C CA . PHE A 1 176 ? -3.323 -7.082 0.822 1.00 96.69 176 PHE A CA 1
ATOM 1471 C C . PHE A 1 176 ? -3.267 -7.961 -0.429 1.00 96.69 176 PHE A C 1
ATOM 1473 O O . PHE A 1 176 ? -4.287 -8.223 -1.066 1.00 96.69 176 PHE A O 1
ATOM 1480 N N . ASP A 1 177 ? -2.080 -8.474 -0.731 1.00 93.56 177 ASP A N 1
ATOM 1481 C CA . ASP A 1 177 ? -1.938 -9.723 -1.480 1.00 93.56 177 ASP A CA 1
ATOM 1482 C C . ASP A 1 177 ? -2.490 -10.890 -0.652 1.00 93.56 177 ASP A C 1
ATOM 1484 O O . ASP A 1 177 ? -2.150 -11.019 0.524 1.00 93.56 177 ASP A O 1
ATOM 1488 N N . GLY A 1 178 ? -3.314 -11.741 -1.265 1.00 94.75 178 GLY A N 1
ATOM 1489 C CA . GLY A 1 178 ? -3.755 -13.003 -0.677 1.00 94.75 178 GLY A CA 1
ATOM 1490 C C . GLY A 1 178 ? -3.835 -14.115 -1.711 1.00 94.75 178 GLY A C 1
ATOM 1491 O O . GLY A 1 178 ? -4.928 -14.572 -2.071 1.00 94.75 178 GLY A O 1
ATOM 1492 N N . GLN A 1 179 ? -2.671 -14.569 -2.178 1.00 95.19 179 GLN A N 1
ATOM 1493 C CA . GLN A 1 179 ? -2.584 -15.696 -3.104 1.00 95.19 179 GLN A CA 1
ATOM 1494 C C . GLN A 1 179 ? -2.853 -17.050 -2.444 1.00 95.19 179 GLN A C 1
ATOM 1496 O O . GLN A 1 179 ? -3.194 -17.993 -3.147 1.00 95.19 179 GLN A O 1
ATOM 1501 N N . TYR A 1 180 ? -2.730 -17.225 -1.135 1.00 96.38 180 TYR A N 1
ATOM 1502 C CA . TYR A 1 180 ? -2.806 -18.549 -0.514 1.00 96.38 180 TYR A CA 1
ATOM 1503 C C . TYR A 1 180 ? -3.965 -18.694 0.472 1.00 96.38 180 TYR A C 1
ATOM 1505 O O . TYR A 1 180 ? -4.521 -17.736 1.003 1.00 96.38 180 TYR A O 1
ATOM 1513 N N . THR A 1 181 ? -4.318 -19.951 0.698 1.00 95.81 181 THR A N 1
ATOM 1514 C CA . THR A 1 181 ? -4.946 -20.432 1.930 1.00 95.81 181 THR A CA 1
ATOM 1515 C C . THR A 1 181 ? -3.882 -21.181 2.725 1.00 95.81 181 THR A C 1
ATOM 1517 O O . THR A 1 181 ? -2.873 -21.596 2.150 1.00 95.81 181 THR A O 1
ATOM 1520 N N . GLU A 1 182 ? -4.121 -21.468 4.000 1.00 95.12 182 GLU A N 1
ATOM 1521 C CA . GLU A 1 182 ? -3.206 -22.321 4.781 1.00 95.12 182 GLU A CA 1
ATOM 1522 C C . GLU A 1 182 ? -2.969 -23.693 4.125 1.00 95.12 182 GLU A C 1
ATOM 1524 O O . GLU A 1 182 ? -1.881 -24.258 4.196 1.00 95.12 182 GLU A O 1
ATOM 1529 N N . LYS A 1 183 ? -3.975 -24.232 3.424 1.00 94.12 183 LYS A N 1
ATOM 1530 C CA . LYS A 1 183 ? -3.915 -25.575 2.823 1.00 94.12 183 LYS A CA 1
ATOM 1531 C C . LYS A 1 183 ? -2.986 -25.683 1.620 1.00 94.12 183 LYS A C 1
ATOM 1533 O O . LYS A 1 183 ? -2.536 -26.783 1.312 1.00 94.12 183 LYS A O 1
ATOM 1538 N N . ASN A 1 184 ? -2.771 -24.586 0.901 1.00 93.56 184 ASN A N 1
ATOM 1539 C CA . ASN A 1 184 ? -1.989 -24.569 -0.336 1.00 93.56 184 ASN A CA 1
ATOM 1540 C C . ASN A 1 184 ? -0.835 -23.565 -0.280 1.00 93.56 184 ASN A C 1
ATOM 1542 O O . ASN A 1 184 ? -0.341 -23.134 -1.318 1.00 93.56 184 ASN A O 1
ATOM 1546 N N . TYR A 1 185 ? -0.441 -23.185 0.932 1.00 95.25 185 TYR A N 1
ATOM 1547 C CA . TYR A 1 185 ? 0.640 -22.255 1.170 1.00 95.25 185 TYR A CA 1
ATOM 1548 C C . TYR A 1 185 ? 1.987 -22.831 0.736 1.00 95.25 185 TYR A C 1
ATOM 1550 O O . TYR A 1 185 ? 2.336 -23.969 1.059 1.00 95.25 185 TYR A O 1
ATOM 1558 N N . VAL A 1 186 ? 2.763 -21.999 0.048 1.00 92.25 186 VAL A N 1
ATOM 1559 C CA . VAL A 1 186 ? 4.156 -22.270 -0.293 1.00 92.25 186 VAL A CA 1
ATOM 1560 C C . VAL A 1 186 ? 4.989 -21.097 0.211 1.00 92.25 186 VAL A C 1
ATOM 1562 O O . VAL A 1 186 ? 4.830 -19.974 -0.262 1.00 92.25 186 VAL A O 1
ATOM 1565 N N . SER A 1 187 ? 5.852 -21.357 1.194 1.00 91.94 187 SER A N 1
ATOM 1566 C CA . SER A 1 187 ? 6.702 -20.326 1.803 1.00 91.94 187 SER A CA 1
ATOM 1567 C C . SER A 1 187 ? 7.839 -19.900 0.881 1.00 91.94 187 SER A C 1
ATOM 1569 O O . SER A 1 187 ? 8.312 -20.682 0.053 1.00 91.94 187 SER A O 1
ATOM 1571 N N . GLY A 1 188 ? 8.300 -18.665 1.063 1.00 89.75 188 GLY A N 1
ATOM 1572 C CA . GLY A 1 188 ? 9.403 -18.074 0.323 1.00 89.75 188 GLY A CA 1
ATOM 1573 C C . GLY A 1 188 ? 9.004 -17.552 -1.050 1.00 89.75 188 GLY A C 1
ATOM 1574 O O . GLY A 1 188 ? 9.892 -17.288 -1.847 1.00 89.75 188 GLY A O 1
ATOM 1575 N N . PHE A 1 189 ? 7.708 -17.418 -1.347 1.00 90.56 189 PHE A N 1
ATOM 1576 C CA . PHE A 1 189 ? 7.223 -16.809 -2.592 1.00 90.56 189 PHE A CA 1
ATOM 1577 C C . PHE A 1 189 ? 6.705 -15.385 -2.390 1.00 90.56 189 PHE A C 1
ATOM 1579 O O . PHE A 1 189 ? 6.424 -14.716 -3.373 1.00 90.56 189 PHE A O 1
ATOM 1586 N N . GLY A 1 190 ? 6.615 -14.895 -1.147 1.00 92.38 190 GLY A N 1
ATOM 1587 C CA . GLY A 1 190 ? 6.227 -13.506 -0.915 1.00 92.38 190 GLY A CA 1
ATOM 1588 C C . GLY A 1 190 ? 4.732 -13.240 -1.090 1.00 92.38 190 GLY A C 1
ATOM 1589 O O . GLY A 1 190 ? 4.374 -12.127 -1.441 1.00 92.38 190 GLY A O 1
ATOM 1590 N N . HIS A 1 191 ? 3.855 -14.221 -0.853 1.00 94.69 191 HIS A N 1
ATOM 1591 C CA . HIS A 1 191 ? 2.402 -14.032 -0.961 1.00 94.69 191 HIS A CA 1
ATOM 1592 C C . HIS A 1 191 ? 1.661 -14.408 0.322 1.00 94.69 191 HIS A C 1
ATOM 1594 O O . HIS A 1 191 ? 2.078 -15.294 1.077 1.00 94.69 191 HIS A O 1
ATOM 1600 N N . GLY A 1 192 ? 0.534 -13.738 0.557 1.00 94.88 192 GLY A N 1
ATOM 1601 C CA . GLY A 1 192 ? -0.224 -13.833 1.796 1.00 94.88 192 GLY A CA 1
ATOM 1602 C C . GLY A 1 192 ? -1.199 -15.008 1.838 1.00 94.88 192 GLY A C 1
ATOM 1603 O O . GLY A 1 192 ? -1.710 -15.465 0.815 1.00 94.88 192 GLY A O 1
ATOM 1604 N N . ARG A 1 193 ? -1.501 -15.475 3.055 1.00 97.38 193 ARG A N 1
ATOM 1605 C CA . ARG A 1 193 ? -2.589 -16.426 3.336 1.00 97.38 193 ARG A CA 1
ATOM 1606 C C . ARG A 1 193 ? -3.805 -15.673 3.854 1.00 97.38 193 ARG A C 1
ATOM 1608 O O . ARG A 1 193 ? -3.671 -14.899 4.799 1.00 97.38 193 ARG A O 1
ATOM 1615 N N . VAL A 1 194 ? -4.983 -15.906 3.279 1.00 97.25 194 VAL A N 1
ATOM 1616 C CA . VAL A 1 194 ? -6.204 -15.156 3.634 1.00 97.25 194 VAL A CA 1
ATOM 1617 C C . VAL A 1 194 ? -6.587 -15.262 5.111 1.00 97.25 194 VAL A C 1
ATOM 1619 O O . VAL A 1 194 ? -7.075 -14.291 5.687 1.00 97.25 194 VAL A O 1
ATOM 1622 N N . GLU A 1 195 ? -6.306 -16.397 5.749 1.00 97.56 195 GLU A N 1
ATOM 1623 C CA . GLU A 1 195 ? -6.538 -16.623 7.176 1.00 97.56 195 GLU A CA 1
ATOM 1624 C C . GLU A 1 195 ? -5.618 -15.753 8.045 1.00 97.56 195 GLU A C 1
ATOM 1626 O O . GLU A 1 195 ? -6.089 -15.072 8.956 1.00 97.56 195 GLU A O 1
ATOM 1631 N N . VAL A 1 196 ? -4.321 -15.707 7.722 1.00 97.75 196 VAL A N 1
ATOM 1632 C CA . VAL A 1 196 ? -3.337 -14.891 8.455 1.00 97.75 196 VAL A CA 1
ATOM 1633 C C . VAL A 1 196 ? -3.583 -13.404 8.225 1.00 97.75 196 VAL A C 1
ATOM 1635 O O . VAL A 1 196 ? -3.526 -12.624 9.173 1.00 97.75 196 VAL A O 1
ATOM 1638 N N . ILE A 1 197 ? -3.936 -13.002 6.998 1.00 97.62 197 ILE A N 1
ATOM 1639 C CA . ILE A 1 197 ? -4.345 -11.622 6.688 1.00 97.62 197 ILE A CA 1
ATOM 1640 C C . ILE A 1 197 ? -5.497 -11.197 7.597 1.00 97.62 197 ILE A C 1
ATOM 1642 O O . ILE A 1 197 ? -5.433 -10.135 8.216 1.00 97.62 197 ILE A O 1
ATOM 1646 N N . ALA A 1 198 ? -6.532 -12.032 7.712 1.00 96.50 198 ALA A N 1
ATOM 1647 C CA . ALA A 1 198 ? -7.682 -11.763 8.565 1.00 96.50 198 ALA A CA 1
ATOM 1648 C C . ALA A 1 198 ? -7.317 -11.703 10.058 1.00 96.50 198 ALA A C 1
ATOM 1650 O O . ALA A 1 198 ? -7.748 -10.779 10.752 1.00 96.50 198 ALA A O 1
ATOM 1651 N N . SER A 1 199 ? -6.495 -12.639 10.544 1.00 96.06 199 SER A N 1
ATOM 1652 C CA . SER A 1 199 ? -6.009 -12.663 11.932 1.00 96.06 199 SER A CA 1
ATOM 1653 C C . SER A 1 199 ? -5.233 -11.389 12.281 1.00 96.06 199 SER A C 1
ATOM 1655 O O . SER A 1 199 ? -5.556 -10.689 13.249 1.00 96.06 199 SER A O 1
ATOM 1657 N N . VAL A 1 200 ? -4.266 -11.023 11.436 1.00 96.00 200 VAL A N 1
ATOM 1658 C CA . VAL A 1 200 ? -3.457 -9.809 11.584 1.00 96.00 200 VAL A CA 1
ATOM 1659 C C . VAL A 1 200 ? -4.331 -8.559 11.517 1.00 96.00 200 VAL A C 1
ATOM 1661 O O . VAL A 1 200 ? -4.208 -7.679 12.372 1.00 96.00 200 VAL A O 1
ATOM 1664 N N . ALA A 1 201 ? -5.253 -8.483 10.556 1.00 95.31 201 ALA A N 1
ATOM 1665 C CA . ALA A 1 201 ? -6.172 -7.360 10.432 1.00 95.31 201 ALA A CA 1
ATOM 1666 C C . ALA A 1 201 ? -7.020 -7.169 11.699 1.00 95.31 201 ALA A C 1
ATOM 1668 O O . ALA A 1 201 ? -7.137 -6.039 12.181 1.00 95.31 201 ALA A O 1
ATOM 1669 N N . ALA A 1 202 ? -7.544 -8.253 12.280 1.00 93.62 202 ALA A N 1
ATOM 1670 C CA . ALA A 1 202 ? -8.304 -8.206 13.526 1.00 93.62 202 ALA A CA 1
ATOM 1671 C C . ALA A 1 202 ? -7.434 -7.753 14.712 1.00 93.62 202 ALA A C 1
ATOM 1673 O O . ALA A 1 202 ? -7.808 -6.820 15.427 1.00 93.62 202 ALA A O 1
ATOM 1674 N N . LYS A 1 203 ? -6.235 -8.335 14.882 1.00 92.44 203 LYS A N 1
ATOM 1675 C CA . LYS A 1 203 ? -5.271 -7.966 15.943 1.00 92.44 203 LYS A CA 1
ATOM 1676 C C . LYS A 1 203 ? -4.855 -6.492 15.859 1.00 92.44 203 LYS A C 1
ATOM 1678 O O . LYS A 1 203 ? -4.612 -5.851 16.882 1.00 92.44 203 LYS A O 1
ATOM 1683 N N . MET A 1 204 ? -4.779 -5.941 14.649 1.00 92.88 204 MET A N 1
ATOM 1684 C CA . MET A 1 204 ? -4.393 -4.551 14.398 1.00 92.88 204 MET A CA 1
ATOM 1685 C C . MET A 1 204 ? -5.567 -3.562 14.362 1.00 92.88 204 MET A C 1
ATOM 1687 O O . MET A 1 204 ? -5.325 -2.355 14.272 1.00 92.88 204 MET A O 1
ATOM 1691 N N . GLY A 1 205 ? -6.813 -4.042 14.444 1.00 91.75 205 GLY A N 1
ATOM 1692 C CA . GLY A 1 205 ? -8.014 -3.209 14.358 1.00 91.75 205 GLY A CA 1
ATOM 1693 C C . GLY A 1 205 ? -8.206 -2.558 12.984 1.00 91.75 205 GLY A C 1
ATOM 1694 O O . GLY A 1 205 ? -8.618 -1.403 12.906 1.00 91.75 205 GLY A O 1
ATOM 1695 N N . LEU A 1 206 ? -7.850 -3.257 11.902 1.00 92.94 206 LEU A N 1
ATOM 1696 C CA . LEU A 1 206 ? -8.085 -2.790 10.534 1.00 92.94 206 LEU A CA 1
ATOM 1697 C C . LEU A 1 206 ? -9.526 -3.100 10.136 1.00 92.94 206 LEU A C 1
ATOM 1699 O O . LEU A 1 206 ? -9.910 -4.263 10.069 1.00 92.94 206 LEU A O 1
ATOM 1703 N N . GLU A 1 207 ? -10.319 -2.065 9.877 1.00 88.44 207 GLU A N 1
ATOM 1704 C CA . GLU A 1 207 ? -11.761 -2.216 9.640 1.00 88.44 207 GLU A CA 1
ATOM 1705 C C . GLU A 1 207 ? -12.121 -2.415 8.168 1.00 88.44 207 GLU A C 1
ATOM 1707 O O . GLU A 1 207 ? -13.105 -3.076 7.877 1.00 88.44 207 GLU A O 1
ATOM 1712 N N . ASN A 1 208 ? -11.365 -1.837 7.233 1.00 91.94 208 ASN A N 1
ATOM 1713 C CA . ASN A 1 208 ? -11.671 -1.918 5.806 1.00 91.94 208 ASN A CA 1
ATOM 1714 C C . ASN A 1 208 ? -10.445 -2.434 5.071 1.00 91.94 208 ASN A C 1
ATOM 1716 O O . ASN A 1 208 ? -9.412 -1.758 5.032 1.00 91.94 208 ASN A O 1
ATOM 1720 N N . LEU A 1 209 ? -10.558 -3.608 4.466 1.00 93.88 209 LEU A N 1
ATOM 1721 C CA . LEU A 1 209 ? -9.494 -4.139 3.638 1.00 93.88 209 LEU A CA 1
ATOM 1722 C C . LEU A 1 209 ? -10.035 -4.889 2.435 1.00 93.88 209 LEU A C 1
ATOM 1724 O O . LEU A 1 209 ? -11.125 -5.454 2.471 1.00 93.88 209 LEU A O 1
ATOM 1728 N N . SER A 1 210 ? -9.235 -4.906 1.380 1.00 95.19 210 SER A N 1
ATOM 1729 C CA . SER A 1 210 ? -9.453 -5.843 0.294 1.00 95.19 210 SER A CA 1
ATOM 1730 C C . SER A 1 210 ? -8.267 -6.774 0.131 1.00 95.19 210 SER A C 1
ATOM 1732 O O . SER A 1 210 ? -7.131 -6.433 0.473 1.00 95.19 210 SER A O 1
ATOM 1734 N N . ILE A 1 211 ? -8.561 -7.956 -0.387 1.00 95.06 211 ILE A N 1
ATOM 1735 C CA . ILE A 1 211 ? -7.575 -8.977 -0.703 1.00 95.06 211 ILE A CA 1
ATOM 1736 C C . ILE A 1 211 ? -7.567 -9.136 -2.218 1.00 95.06 211 ILE A C 1
ATOM 1738 O O . ILE A 1 211 ? -8.623 -9.328 -2.812 1.00 95.06 211 ILE A O 1
ATOM 1742 N N . GLY A 1 212 ? -6.400 -9.030 -2.841 1.00 93.50 212 GLY A N 1
ATOM 1743 C CA . GLY A 1 212 ? -6.219 -9.233 -4.275 1.00 93.50 212 GLY A CA 1
ATOM 1744 C C . GLY A 1 212 ? -4.986 -10.075 -4.571 1.00 93.50 212 GLY A C 1
ATOM 1745 O O . GLY A 1 212 ? -4.539 -10.842 -3.719 1.00 93.50 212 GLY A O 1
ATOM 1746 N N . HIS A 1 213 ? -4.447 -9.927 -5.784 1.00 91.44 213 HIS A N 1
ATOM 1747 C CA . HIS A 1 213 ? -3.301 -10.711 -6.259 1.00 91.44 213 HIS A CA 1
ATOM 1748 C C . HIS A 1 213 ? -3.548 -12.227 -6.118 1.00 91.44 213 HIS A C 1
ATOM 1750 O O . HIS A 1 213 ? -2.738 -12.999 -5.612 1.00 91.44 213 HIS A O 1
ATOM 1756 N N . HIS A 1 214 ? -4.763 -12.640 -6.486 1.00 91.88 214 HIS A N 1
ATOM 1757 C CA . HIS A 1 214 ? -5.172 -14.034 -6.417 1.00 91.88 214 HIS A CA 1
ATOM 1758 C C . HIS A 1 214 ? -4.416 -14.866 -7.457 1.00 91.88 214 HIS A C 1
ATOM 1760 O O . HIS A 1 214 ? -4.081 -14.372 -8.530 1.00 91.88 214 HIS A O 1
ATOM 1766 N N . ASP A 1 215 ? -4.217 -16.151 -7.154 1.00 91.06 215 ASP A N 1
ATOM 1767 C CA . ASP A 1 215 ? -3.690 -17.124 -8.113 1.00 91.06 215 ASP A CA 1
ATOM 1768 C C . ASP A 1 215 ? -4.502 -17.056 -9.428 1.00 91.06 215 ASP A C 1
ATOM 1770 O O . ASP A 1 215 ? -5.726 -17.241 -9.378 1.00 91.06 215 ASP A O 1
ATOM 1774 N N . PRO A 1 216 ? -3.859 -16.818 -10.591 1.00 89.56 216 PRO A N 1
ATOM 1775 C CA . PRO A 1 216 ? -4.541 -16.652 -11.878 1.00 89.56 216 PRO A CA 1
ATOM 1776 C C . PRO A 1 216 ? -5.397 -17.847 -12.309 1.00 89.56 216 PRO A C 1
ATOM 1778 O O . PRO A 1 216 ? -6.244 -17.717 -13.190 1.00 89.56 216 PRO A O 1
ATOM 1781 N N . THR A 1 217 ? -5.161 -19.027 -11.732 1.00 91.12 217 THR A N 1
ATOM 1782 C CA . THR A 1 217 ? -5.909 -20.253 -12.033 1.00 91.12 217 THR A CA 1
ATOM 1783 C C . THR A 1 217 ? -7.170 -20.414 -11.185 1.00 91.12 217 THR A C 1
ATOM 1785 O O . THR A 1 217 ? -7.963 -21.329 -11.431 1.00 91.12 217 THR A O 1
ATOM 1788 N N . ARG A 1 218 ? -7.392 -19.548 -10.185 1.00 91.38 218 ARG A N 1
ATOM 1789 C CA . ARG A 1 218 ? -8.590 -19.620 -9.346 1.00 91.38 218 ARG A CA 1
ATOM 1790 C C . ARG A 1 218 ? -9.822 -19.074 -10.044 1.00 91.38 218 ARG A C 1
ATOM 1792 O O . ARG A 1 218 ? -9.796 -18.061 -10.726 1.00 91.38 218 ARG A O 1
ATOM 1799 N N . THR A 1 219 ? -10.932 -19.752 -9.781 1.00 92.06 219 THR A N 1
ATOM 1800 C CA . THR A 1 219 ? -12.269 -19.290 -10.148 1.00 92.06 219 THR A CA 1
ATOM 1801 C C . THR A 1 219 ? -12.793 -18.290 -9.121 1.00 92.06 219 THR A C 1
ATOM 1803 O O . THR A 1 219 ? -12.432 -18.367 -7.943 1.00 92.06 219 THR A O 1
ATOM 1806 N N . ASP A 1 220 ? -13.721 -17.430 -9.537 1.00 88.69 220 ASP A N 1
ATOM 1807 C CA . ASP A 1 220 ? -14.414 -16.484 -8.652 1.00 88.69 220 ASP A CA 1
ATOM 1808 C C . ASP A 1 220 ? -15.027 -17.190 -7.430 1.00 88.69 220 ASP A C 1
ATOM 1810 O O . ASP A 1 220 ? -14.790 -16.790 -6.298 1.00 88.69 220 ASP A O 1
ATOM 1814 N N . GLN A 1 221 ? -15.686 -18.339 -7.625 1.00 90.75 221 GLN A N 1
ATOM 1815 C CA . GLN A 1 221 ? -16.267 -19.130 -6.527 1.00 90.75 221 GLN A CA 1
ATOM 1816 C C . GLN A 1 221 ? -15.228 -19.639 -5.517 1.00 90.75 221 GLN A C 1
ATOM 1818 O O . GLN A 1 221 ? -15.538 -19.857 -4.343 1.00 90.75 221 GLN A O 1
ATOM 1823 N N . ALA A 1 222 ? -14.003 -19.922 -5.969 1.00 91.50 222 ALA A N 1
ATOM 1824 C CA . ALA A 1 222 ? -12.923 -20.313 -5.072 1.00 91.50 222 ALA A CA 1
ATOM 1825 C C . ALA A 1 222 ? -12.431 -19.111 -4.258 1.00 91.50 222 ALA A C 1
ATOM 1827 O O . ALA A 1 222 ? -12.168 -19.262 -3.066 1.00 91.50 222 ALA A O 1
ATOM 1828 N N . ILE A 1 223 ? -12.354 -17.933 -4.882 1.00 92.38 223 ILE A N 1
ATOM 1829 C CA . ILE A 1 223 ? -12.016 -16.672 -4.217 1.00 92.38 223 ILE A CA 1
ATOM 1830 C C . ILE A 1 223 ? -13.098 -16.306 -3.191 1.00 92.38 223 ILE A C 1
ATOM 1832 O O . ILE A 1 223 ? -12.756 -16.010 -2.050 1.00 92.38 223 ILE A O 1
ATOM 1836 N N . ASP A 1 224 ? -14.383 -16.437 -3.524 1.00 91.25 224 ASP A N 1
ATOM 1837 C CA . ASP A 1 224 ? -15.488 -16.187 -2.587 1.00 91.25 224 ASP A CA 1
ATOM 1838 C C . ASP A 1 224 ? -15.353 -17.041 -1.317 1.00 91.25 224 ASP A C 1
ATOM 1840 O O . ASP A 1 224 ? -15.397 -16.524 -0.204 1.00 91.25 224 ASP A O 1
ATOM 1844 N N . LYS A 1 225 ? -15.046 -18.337 -1.460 1.00 94.50 225 LYS A N 1
ATOM 1845 C CA . LYS A 1 225 ? -14.796 -19.228 -0.308 1.00 94.50 225 LYS A CA 1
ATOM 1846 C C . LYS A 1 225 ? -13.584 -18.805 0.528 1.00 94.50 225 LYS A C 1
ATOM 1848 O O . LYS A 1 225 ? -13.575 -18.995 1.748 1.00 94.50 225 LYS A O 1
ATOM 1853 N N . MET A 1 226 ? -12.542 -18.271 -0.109 1.00 95.19 226 MET A N 1
ATOM 1854 C CA . MET A 1 226 ? -11.380 -17.718 0.595 1.00 95.19 226 MET A CA 1
ATOM 1855 C C . MET A 1 226 ? -11.770 -16.480 1.406 1.00 95.19 226 MET A C 1
ATOM 1857 O O . MET A 1 226 ? -11.363 -16.353 2.560 1.00 95.19 226 MET A O 1
ATOM 1861 N N . LEU A 1 227 ? -12.598 -15.604 0.838 1.00 94.25 227 LEU A N 1
ATOM 1862 C CA . LEU A 1 227 ? -13.094 -14.401 1.505 1.00 94.25 227 LEU A CA 1
ATOM 1863 C C . LEU A 1 227 ? -14.066 -14.729 2.642 1.00 94.25 227 LEU A C 1
ATOM 1865 O O . LEU A 1 227 ? -13.984 -14.103 3.696 1.00 94.25 227 LEU A O 1
ATOM 1869 N N . ASP A 1 228 ? -14.925 -15.736 2.483 1.00 93.81 228 ASP A N 1
ATOM 1870 C CA . ASP A 1 228 ? -15.778 -16.250 3.562 1.00 93.81 228 ASP A CA 1
ATOM 1871 C C . ASP A 1 228 ? -14.931 -16.755 4.736 1.00 93.81 228 ASP A C 1
ATOM 1873 O O . ASP A 1 228 ? -15.212 -16.466 5.902 1.00 93.81 228 ASP A O 1
ATOM 1877 N N . THR A 1 229 ? -13.849 -17.476 4.424 1.00 95.94 229 THR A N 1
ATOM 1878 C CA . THR A 1 229 ? -12.893 -17.961 5.426 1.00 95.94 229 THR A CA 1
ATOM 1879 C C . THR A 1 229 ? -12.211 -16.789 6.135 1.00 95.94 229 THR A C 1
ATOM 1881 O O . THR A 1 229 ? -12.175 -16.765 7.365 1.00 95.94 229 THR A O 1
ATOM 1884 N N . ALA A 1 230 ? -11.736 -15.789 5.389 1.00 95.50 230 ALA A N 1
ATOM 1885 C CA . ALA A 1 230 ? -11.116 -14.590 5.948 1.00 95.50 230 ALA A CA 1
ATOM 1886 C C . ALA A 1 230 ? -12.078 -13.823 6.870 1.00 95.50 230 ALA A C 1
ATOM 1888 O O . ALA A 1 230 ? -11.725 -13.502 8.002 1.00 95.50 230 ALA A O 1
ATOM 1889 N N . ASN A 1 231 ? -13.317 -13.585 6.430 1.00 93.50 231 ASN A N 1
ATOM 1890 C CA . ASN A 1 231 ? -14.333 -12.905 7.235 1.00 93.50 231 ASN A CA 1
ATOM 1891 C C . ASN A 1 231 ? -14.642 -13.668 8.529 1.00 93.50 231 ASN A C 1
ATOM 1893 O O . ASN A 1 231 ? -14.724 -13.064 9.598 1.00 93.50 231 ASN A O 1
ATOM 1897 N N . LYS A 1 232 ? -14.752 -15.001 8.461 1.00 94.06 232 LYS A N 1
ATOM 1898 C CA . LYS A 1 232 ? -14.960 -15.838 9.648 1.00 94.06 232 LYS A CA 1
ATOM 1899 C C . LYS A 1 232 ? -13.795 -15.729 10.636 1.00 94.06 232 LYS A C 1
ATOM 1901 O O . LYS A 1 232 ? -14.033 -15.498 11.819 1.00 94.06 232 LYS A O 1
ATOM 1906 N N . VAL A 1 233 ? -12.555 -15.865 10.157 1.00 95.44 233 VAL A N 1
ATOM 1907 C CA . VAL A 1 233 ? -11.351 -15.756 11.000 1.00 95.44 233 VAL A CA 1
ATOM 1908 C C . VAL A 1 233 ? -11.256 -14.369 11.633 1.00 95.44 233 VAL A C 1
ATOM 1910 O O . VAL A 1 233 ? -10.969 -14.254 12.824 1.00 95.44 233 VAL A O 1
ATOM 1913 N N . TYR A 1 234 ? -11.542 -13.315 10.868 1.00 94.38 234 TYR A N 1
ATOM 1914 C CA . TYR A 1 234 ? -11.540 -11.947 11.375 1.00 94.38 234 TYR A CA 1
ATOM 1915 C C . TYR A 1 234 ? -12.548 -11.766 12.516 1.00 94.38 234 TYR A C 1
ATOM 1917 O O . TYR A 1 234 ? -12.178 -11.283 13.587 1.00 94.38 234 TYR A O 1
ATOM 1925 N N . ASP A 1 235 ? -13.801 -12.193 12.317 1.00 91.06 235 ASP A N 1
ATOM 1926 C CA . ASP A 1 235 ? -14.858 -12.100 13.330 1.00 91.06 235 ASP A CA 1
ATOM 1927 C C . ASP A 1 235 ? -14.490 -12.895 14.599 1.00 91.06 235 ASP A C 1
ATOM 1929 O O . ASP A 1 235 ? -14.685 -12.412 15.718 1.00 91.06 235 ASP A O 1
ATOM 1933 N N . GLU A 1 236 ? -13.921 -14.095 14.458 1.00 92.38 236 GLU A N 1
ATOM 1934 C CA . GLU A 1 236 ? -13.449 -14.908 15.588 1.00 92.38 236 GLU A CA 1
ATOM 1935 C C . GLU A 1 236 ? -12.346 -14.187 16.381 1.00 92.38 236 GLU A C 1
ATOM 1937 O O . GLU A 1 236 ? -12.467 -14.007 17.597 1.00 92.38 236 GLU A O 1
ATOM 1942 N N . LYS A 1 237 ? -11.306 -13.691 15.698 1.00 91.75 237 LYS A N 1
ATOM 1943 C CA . LYS A 1 237 ? -10.167 -13.010 16.335 1.00 91.75 237 LYS A CA 1
ATOM 1944 C C . LYS A 1 237 ? -10.527 -11.669 16.948 1.00 91.75 237 LYS A C 1
ATOM 1946 O O . LYS A 1 237 ? -10.010 -11.332 18.019 1.00 91.75 237 LYS A O 1
ATOM 1951 N N . LEU A 1 238 ? -11.445 -10.931 16.332 1.00 87.19 238 LEU A N 1
ATOM 1952 C CA . LEU A 1 238 ? -11.950 -9.681 16.883 1.00 87.19 238 LEU A CA 1
ATOM 1953 C C . LEU A 1 238 ? -12.674 -9.918 18.215 1.00 87.19 238 LEU A C 1
ATOM 1955 O O . LEU A 1 238 ? -12.447 -9.174 19.168 1.00 87.19 238 LEU A O 1
ATOM 1959 N N . ASN A 1 239 ? -13.486 -10.977 18.311 1.00 85.06 239 ASN A N 1
ATOM 1960 C CA . ASN A 1 239 ? -14.204 -11.332 19.541 1.00 85.06 239 ASN A CA 1
ATOM 1961 C C . ASN A 1 239 ? -13.270 -11.809 20.669 1.00 85.06 239 ASN A C 1
ATOM 1963 O O . ASN A 1 239 ? -13.538 -11.535 21.839 1.00 85.06 239 ASN A O 1
ATOM 1967 N N . GLU A 1 240 ? -12.168 -12.490 20.339 1.00 84.94 240 GLU A N 1
ATOM 1968 C CA . GLU A 1 240 ? -11.134 -12.866 21.317 1.00 84.94 240 GLU A CA 1
ATOM 1969 C C . GLU A 1 240 ? -10.447 -11.630 21.927 1.00 84.94 240 GLU A C 1
ATOM 1971 O O . GLU A 1 240 ? -10.175 -11.595 23.129 1.00 84.94 240 GLU A O 1
ATOM 1976 N N . HIS A 1 241 ? -10.194 -10.601 21.110 1.00 72.12 241 HIS A N 1
ATOM 1977 C CA . HIS A 1 241 ? -9.448 -9.406 21.518 1.00 72.12 241 HIS A CA 1
ATOM 1978 C C . HIS A 1 241 ? -10.334 -8.312 22.139 1.00 72.12 241 HIS A C 1
ATOM 1980 O O . HIS A 1 241 ? -9.900 -7.620 23.063 1.00 72.12 241 HIS A O 1
ATOM 1986 N N . ASN A 1 242 ? -11.584 -8.163 21.686 1.00 64.81 242 ASN A N 1
ATOM 1987 C CA . ASN A 1 242 ? -12.503 -7.110 22.119 1.00 64.81 242 ASN A CA 1
ATOM 1988 C C . ASN A 1 242 ? -13.743 -7.694 22.821 1.00 64.81 242 ASN A C 1
ATOM 1990 O O . ASN A 1 242 ? -14.696 -8.135 22.190 1.00 64.81 242 ASN A O 1
ATOM 1994 N N . LYS A 1 243 ? -13.816 -7.577 24.158 1.00 51.50 243 LYS A N 1
ATOM 1995 C CA . LYS A 1 243 ? -15.010 -7.945 24.964 1.00 51.50 243 LYS A CA 1
ATOM 1996 C C . LYS A 1 243 ? -16.236 -7.029 24.759 1.00 51.50 243 LYS A C 1
ATOM 1998 O O . LYS A 1 243 ? -17.219 -7.139 25.491 1.00 51.50 243 LYS A O 1
ATOM 2003 N N . LYS A 1 244 ? -16.190 -6.089 23.810 1.00 49.34 244 LYS A N 1
ATOM 2004 C CA . LYS A 1 244 ? -17.309 -5.216 23.429 1.00 49.34 244 LYS A CA 1
ATOM 2005 C C . LYS A 1 244 ? -17.612 -5.453 21.956 1.00 49.34 244 LYS A C 1
ATOM 2007 O O . LYS A 1 244 ? -16.694 -5.393 21.153 1.00 49.34 244 LYS A O 1
ATOM 2012 N N . LYS A 1 245 ? -18.892 -5.680 21.636 1.00 48.12 245 LYS A N 1
ATOM 2013 C CA . LYS A 1 245 ? -19.445 -5.782 20.274 1.00 48.12 245 LYS A CA 1
ATOM 2014 C C . LYS A 1 245 ? -18.944 -4.604 19.421 1.00 48.12 245 LYS A C 1
ATOM 2016 O O . LYS A 1 245 ? -19.498 -3.510 19.505 1.00 48.12 245 LYS A O 1
ATOM 2021 N N . THR A 1 246 ? -17.872 -4.808 18.668 1.00 51.97 246 THR A N 1
ATOM 2022 C CA . THR A 1 246 ? -17.373 -3.861 17.670 1.00 51.97 246 THR A CA 1
ATOM 2023 C C . THR A 1 246 ? -18.078 -4.102 16.340 1.00 51.97 246 THR A C 1
ATOM 2025 O O . THR A 1 246 ? -18.580 -5.196 16.080 1.00 51.97 246 THR A O 1
ATOM 2028 N N . GLU A 1 247 ? -18.172 -3.048 15.531 1.00 59.50 247 GLU A N 1
ATOM 2029 C CA . GLU A 1 247 ? -18.655 -3.114 14.150 1.00 59.50 247 GLU A CA 1
ATOM 2030 C C . GLU A 1 247 ? -17.823 -4.167 13.383 1.00 59.50 247 GLU A C 1
ATOM 2032 O O . GLU A 1 247 ? -16.615 -4.277 13.602 1.00 59.50 247 GLU A O 1
ATOM 2037 N N . ARG A 1 248 ? -18.477 -4.997 12.556 1.00 67.94 248 ARG A N 1
ATOM 2038 C CA . ARG A 1 248 ? -17.801 -6.021 11.741 1.00 67.94 248 ARG A CA 1
ATOM 2039 C C . ARG A 1 248 ? -16.797 -5.368 10.793 1.00 67.94 248 ARG A C 1
ATOM 2041 O O . ARG A 1 248 ? -17.065 -4.288 10.268 1.00 67.94 248 ARG A O 1
ATOM 2048 N N . GLY A 1 249 ? -15.687 -6.057 10.546 1.00 77.50 249 GLY A N 1
ATOM 2049 C CA . GLY A 1 249 ? -14.756 -5.673 9.491 1.00 77.50 249 GLY A CA 1
ATOM 2050 C C . GLY A 1 249 ? -15.411 -5.802 8.117 1.00 77.50 249 GLY A C 1
ATOM 2051 O O . GLY A 1 249 ? -16.277 -6.645 7.895 1.00 77.50 249 GLY A O 1
ATOM 2052 N N . ASN A 1 250 ? -14.993 -4.951 7.193 1.00 87.75 250 ASN A N 1
ATOM 2053 C CA . ASN A 1 250 ? -15.359 -4.981 5.789 1.00 87.75 250 ASN A CA 1
ATOM 2054 C C . ASN A 1 250 ? -14.186 -5.578 4.997 1.00 87.75 250 ASN A C 1
ATOM 2056 O O . ASN A 1 250 ? -13.266 -4.847 4.614 1.00 87.75 250 ASN A O 1
ATOM 2060 N N . ILE A 1 251 ? -14.207 -6.904 4.810 1.00 90.44 251 ILE A N 1
ATOM 2061 C CA . ILE A 1 251 ? -13.211 -7.661 4.038 1.00 90.44 251 ILE A CA 1
ATOM 2062 C C . ILE A 1 251 ? -13.842 -8.146 2.738 1.00 90.44 251 ILE A C 1
ATOM 2064 O O . ILE A 1 251 ? -14.812 -8.904 2.759 1.00 90.44 251 ILE A O 1
ATOM 2068 N N . PHE A 1 252 ? -13.263 -7.751 1.607 1.00 90.88 252 PHE A N 1
ATOM 2069 C CA . PHE A 1 252 ? -13.769 -8.108 0.282 1.00 90.88 252 PHE A CA 1
ATOM 2070 C C . PHE A 1 252 ? -12.646 -8.427 -0.709 1.00 90.88 252 PHE A C 1
ATOM 2072 O O . PHE A 1 252 ? -11.496 -8.033 -0.529 1.00 90.88 252 PHE A O 1
ATOM 2079 N N . GLY A 1 253 ? -12.976 -9.153 -1.774 1.00 89.06 253 GLY A N 1
ATOM 2080 C CA . GLY A 1 253 ? -12.046 -9.427 -2.867 1.00 89.06 253 GLY A CA 1
ATOM 2081 C C . GLY A 1 253 ? -11.874 -8.203 -3.750 1.00 89.06 253 GLY A C 1
ATOM 2082 O O . GLY A 1 253 ? -12.857 -7.570 -4.137 1.00 89.06 253 GLY A O 1
ATOM 2083 N N . SER A 1 254 ? -10.634 -7.870 -4.082 1.00 89.31 254 SER A N 1
ATOM 2084 C CA . SER A 1 254 ? -10.344 -6.908 -5.136 1.00 89.31 254 SER A CA 1
ATOM 2085 C C . SER A 1 254 ? -10.660 -7.513 -6.496 1.00 89.31 254 SER A C 1
ATOM 2087 O O . SER A 1 254 ? -10.398 -8.683 -6.754 1.00 89.31 254 SER A O 1
ATOM 2089 N N . MET A 1 255 ? -11.201 -6.687 -7.383 1.00 82.38 255 MET A N 1
ATOM 2090 C CA . MET A 1 255 ? -11.526 -7.078 -8.750 1.00 82.38 255 MET A CA 1
ATOM 2091 C C . MET A 1 255 ? -10.984 -6.043 -9.723 1.00 82.38 255 MET A C 1
ATOM 2093 O O . MET A 1 255 ? -10.814 -4.865 -9.382 1.00 82.38 255 MET A O 1
ATOM 2097 N N . ASP A 1 256 ? -10.785 -6.466 -10.964 1.00 80.50 256 ASP A N 1
ATOM 2098 C CA . ASP A 1 256 ? -10.415 -5.563 -12.039 1.00 80.50 256 ASP A CA 1
ATOM 2099 C C . ASP A 1 256 ? -11.399 -4.394 -12.133 1.00 80.50 256 ASP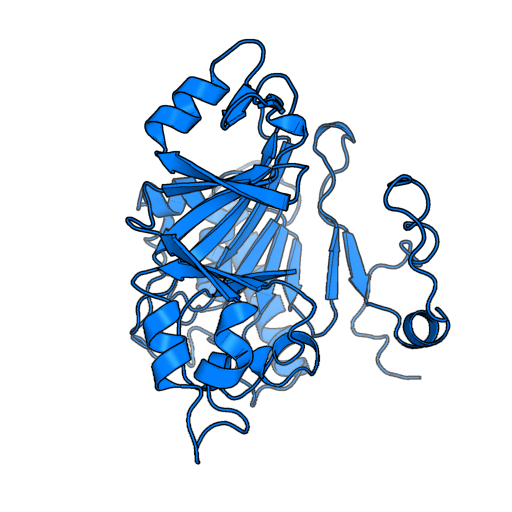 A C 1
ATOM 2101 O O . ASP A 1 256 ? -12.621 -4.563 -12.125 1.00 80.50 256 ASP A O 1
ATOM 2105 N N . ARG A 1 257 ? -10.850 -3.179 -12.267 1.00 78.38 257 ARG A N 1
ATOM 2106 C CA . ARG A 1 257 ? -11.613 -1.923 -12.437 1.00 78.38 257 ARG A CA 1
ATOM 2107 C C . ARG A 1 257 ? -12.471 -1.533 -11.227 1.00 78.38 257 ARG A C 1
ATOM 2109 O O . ARG A 1 257 ? -13.352 -0.673 -11.350 1.00 78.38 257 ARG A O 1
ATOM 2116 N N . MET A 1 258 ? -12.212 -2.132 -10.069 1.00 80.75 258 MET A N 1
ATOM 2117 C CA . MET A 1 258 ? -12.783 -1.695 -8.804 1.00 80.75 258 MET A CA 1
ATOM 2118 C C . MET A 1 258 ? -12.286 -0.287 -8.448 1.00 80.75 258 MET A C 1
ATOM 2120 O O . MET A 1 258 ? -11.110 0.044 -8.603 1.00 80.75 258 MET A O 1
ATOM 2124 N N . MET A 1 259 ? -13.199 0.549 -7.961 1.00 84.06 259 MET A N 1
ATOM 2125 C CA . MET A 1 259 ? -12.906 1.875 -7.425 1.00 84.06 259 MET A CA 1
ATOM 2126 C C . MET A 1 259 ? -13.232 1.897 -5.940 1.00 84.06 259 MET A C 1
ATOM 2128 O O . MET A 1 259 ? -14.305 1.456 -5.536 1.00 84.06 259 MET A O 1
ATOM 2132 N N . ILE A 1 260 ? -12.323 2.438 -5.132 1.00 86.50 260 ILE A N 1
ATOM 2133 C CA . ILE A 1 260 ? -12.484 2.506 -3.680 1.00 86.50 260 ILE A CA 1
ATOM 2134 C C . ILE A 1 260 ? -12.373 3.962 -3.257 1.00 86.50 260 ILE A C 1
ATOM 2136 O O . ILE A 1 260 ? -11.343 4.608 -3.452 1.00 86.50 260 ILE A O 1
ATOM 2140 N N . PHE A 1 261 ? -13.449 4.479 -2.676 1.00 88.38 261 PHE A N 1
ATOM 2141 C CA . PHE A 1 261 ? -13.507 5.828 -2.142 1.00 88.38 261 PHE A CA 1
ATOM 2142 C C . PHE A 1 261 ? -13.353 5.778 -0.629 1.00 88.38 261 PHE A C 1
ATOM 2144 O O . PHE A 1 261 ? -14.160 5.179 0.085 1.00 88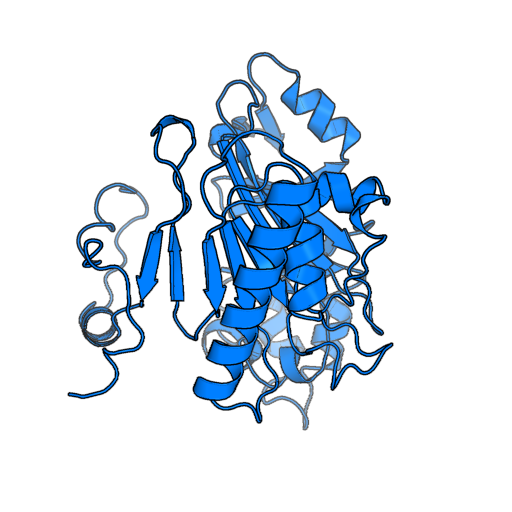.38 261 PHE A O 1
ATOM 2151 N N . ILE A 1 262 ? -12.319 6.457 -0.146 1.00 90.12 262 ILE A N 1
ATOM 2152 C CA . ILE A 1 262 ? -12.000 6.554 1.273 1.00 90.12 262 ILE A CA 1
ATOM 2153 C C . ILE A 1 262 ? -12.448 7.941 1.737 1.00 90.12 262 ILE A C 1
ATOM 2155 O O . ILE A 1 262 ? -11.886 8.943 1.281 1.00 90.12 262 ILE A O 1
ATOM 2159 N N . PRO A 1 263 ? -13.484 8.043 2.583 1.00 86.25 263 PRO A N 1
ATOM 2160 C CA . PRO A 1 263 ? -13.964 9.332 3.038 1.00 86.25 263 PRO A CA 1
ATOM 2161 C C . PRO A 1 263 ? -12.937 10.010 3.944 1.00 86.25 263 PRO A C 1
ATOM 2163 O O . PRO A 1 263 ? -12.298 9.390 4.791 1.00 86.25 263 PRO A O 1
ATOM 2166 N N . ASP A 1 264 ? -12.839 11.325 3.794 1.00 85.44 264 ASP A N 1
ATOM 2167 C CA . ASP A 1 264 ? -12.114 12.173 4.730 1.00 85.44 264 ASP A CA 1
ATOM 2168 C C . ASP A 1 264 ? -12.766 12.130 6.117 1.00 85.44 264 ASP A C 1
ATOM 2170 O O . ASP A 1 264 ? -13.985 12.307 6.224 1.00 85.44 264 ASP A O 1
ATOM 2174 N N . LYS A 1 265 ? -11.972 11.946 7.183 1.00 85.38 265 LYS A N 1
ATOM 2175 C CA . LYS A 1 265 ? -12.481 11.913 8.567 1.00 85.38 265 LYS A CA 1
ATOM 2176 C C . LYS A 1 265 ? -13.293 13.163 8.943 1.00 85.38 265 LYS A C 1
ATOM 2178 O O . LYS A 1 265 ? -14.220 13.042 9.741 1.00 85.38 265 LYS A O 1
ATOM 2183 N N . ARG A 1 266 ? -13.051 14.334 8.329 1.00 82.31 266 ARG A N 1
ATOM 2184 C CA . ARG A 1 266 ? -13.880 15.552 8.510 1.00 82.31 266 ARG A CA 1
ATOM 2185 C C . ARG A 1 266 ? -15.343 15.342 8.134 1.00 82.31 266 ARG A C 1
ATOM 2187 O O . ARG A 1 266 ? -16.213 16.004 8.687 1.00 82.31 266 ARG A O 1
ATOM 2194 N N . LYS A 1 267 ? -15.628 14.440 7.193 1.00 82.06 267 LYS A N 1
ATOM 2195 C CA . LYS A 1 267 ? -16.994 14.169 6.726 1.00 82.06 267 LYS A CA 1
ATOM 2196 C C . LYS A 1 267 ? -17.794 13.297 7.697 1.00 82.06 267 LYS A C 1
ATOM 2198 O O . LYS A 1 267 ? -18.968 13.064 7.430 1.00 82.06 267 LYS A O 1
ATOM 2203 N N . ASN A 1 268 ? -17.174 12.802 8.777 1.00 76.94 268 ASN A N 1
ATOM 2204 C CA . ASN A 1 268 ? -17.779 11.904 9.765 1.00 76.94 268 ASN A CA 1
ATOM 2205 C C . ASN A 1 268 ? -18.504 10.697 9.130 1.00 76.94 268 ASN A C 1
ATOM 2207 O O . ASN A 1 268 ? -19.516 10.214 9.635 1.00 76.94 268 ASN A O 1
ATOM 2211 N N . ARG A 1 269 ? -18.007 10.237 7.975 1.00 77.44 269 ARG A N 1
ATOM 2212 C CA . ARG A 1 269 ? -18.491 9.035 7.295 1.00 77.44 269 ARG A CA 1
ATOM 2213 C C . ARG A 1 269 ? -17.589 7.878 7.689 1.00 77.44 269 ARG A C 1
ATOM 2215 O O . ARG A 1 269 ? -16.372 7.987 7.560 1.00 77.44 269 ARG A O 1
ATOM 2222 N N . LYS A 1 270 ? -18.192 6.795 8.167 1.00 70.81 270 LYS A N 1
ATOM 2223 C CA . LYS A 1 270 ? -17.492 5.546 8.470 1.00 70.81 270 LYS A CA 1
ATOM 2224 C C . LYS A 1 270 ? -17.411 4.656 7.228 1.00 70.81 270 LYS A C 1
ATOM 2226 O O . LYS A 1 270 ? -18.289 4.726 6.370 1.00 70.81 270 LYS A O 1
ATOM 2231 N N . GLY A 1 271 ? -16.387 3.806 7.181 1.00 79.38 271 GLY A N 1
ATOM 2232 C CA . GLY A 1 271 ? -16.192 2.808 6.128 1.00 79.38 271 GLY A CA 1
ATOM 2233 C C . GLY A 1 271 ? -15.631 3.359 4.815 1.00 79.38 271 GLY A C 1
ATOM 2234 O O . GLY A 1 271 ? -15.242 4.524 4.717 1.00 79.38 271 GLY A O 1
ATOM 2235 N N . VAL A 1 272 ? -15.597 2.498 3.800 1.00 85.38 272 VAL A N 1
ATOM 2236 C CA . VAL A 1 272 ? -15.216 2.821 2.416 1.00 85.38 272 VAL A CA 1
ATOM 2237 C C . VAL A 1 272 ? -16.396 2.596 1.475 1.00 85.38 272 VAL A C 1
ATOM 2239 O O . VAL A 1 272 ? -17.262 1.768 1.751 1.00 85.38 272 VAL A O 1
ATOM 2242 N N . VAL A 1 273 ? -16.429 3.313 0.352 1.00 84.75 273 VAL A N 1
ATOM 2243 C CA . VAL A 1 273 ? -17.404 3.060 -0.721 1.00 84.75 273 VAL A CA 1
ATOM 2244 C C . VAL A 1 273 ? -16.699 2.325 -1.848 1.00 84.75 273 VAL A C 1
ATOM 2246 O O . VAL A 1 273 ? -15.682 2.800 -2.353 1.00 84.75 273 VAL A O 1
ATOM 2249 N N . VAL A 1 274 ? -17.247 1.182 -2.244 1.00 80.81 274 VAL A N 1
ATOM 2250 C CA . VAL A 1 274 ? -16.749 0.381 -3.363 1.00 80.81 274 VAL A CA 1
ATOM 2251 C C . VAL A 1 274 ? -17.657 0.615 -4.564 1.00 80.81 274 VAL A C 1
ATOM 2253 O O . VAL A 1 274 ? -18.876 0.543 -4.448 1.00 80.81 274 VAL A O 1
ATOM 2256 N N . GLY A 1 275 ? -17.064 0.916 -5.713 1.00 76.56 275 GLY A N 1
ATOM 2257 C CA . GLY A 1 275 ? -17.757 1.067 -6.989 1.00 76.56 275 GLY A CA 1
ATOM 2258 C C . GLY A 1 275 ? -17.017 0.351 -8.116 1.00 76.56 275 GLY A C 1
ATOM 2259 O O . GLY A 1 275 ? -15.937 -0.210 -7.920 1.00 76.56 275 GLY A O 1
ATOM 2260 N N . ARG A 1 276 ? -17.583 0.396 -9.324 1.00 68.19 276 ARG A N 1
ATOM 2261 C CA . ARG A 1 276 ? -16.949 -0.107 -10.553 1.00 68.19 276 ARG A CA 1
ATOM 2262 C C . ARG A 1 276 ? -16.886 0.987 -11.613 1.00 68.19 276 ARG A C 1
ATOM 2264 O O . ARG A 1 276 ? -17.799 1.802 -11.740 1.00 68.19 276 ARG A O 1
ATOM 2271 N N . MET A 1 277 ? -15.812 0.991 -12.398 1.00 62.28 277 MET A N 1
ATOM 2272 C CA . MET A 1 277 ? -15.668 1.924 -13.515 1.00 62.28 277 MET A CA 1
ATOM 2273 C C . MET A 1 277 ? -16.626 1.563 -14.666 1.00 62.28 277 MET A C 1
ATOM 2275 O O . MET A 1 277 ? -16.541 0.473 -15.233 1.00 62.28 277 MET A O 1
ATOM 2279 N N . ASN A 1 278 ? -17.511 2.488 -15.055 1.00 65.38 278 ASN A N 1
ATOM 2280 C CA . ASN A 1 278 ? -18.429 2.297 -16.183 1.00 65.38 278 ASN A CA 1
ATOM 2281 C C . ASN A 1 278 ? -17.758 2.660 -17.524 1.00 65.38 278 ASN A C 1
ATOM 2283 O O . ASN A 1 278 ? -17.650 3.830 -17.898 1.00 65.38 278 ASN A O 1
ATOM 2287 N N . ILE A 1 279 ? -17.343 1.643 -18.281 1.00 56.88 279 ILE A N 1
ATOM 2288 C CA . ILE A 1 279 ? -16.619 1.806 -19.556 1.00 56.88 279 ILE A CA 1
ATOM 2289 C C . ILE A 1 279 ? -17.499 2.420 -20.647 1.00 56.88 279 ILE A C 1
ATOM 2291 O O . ILE A 1 279 ? -17.020 3.216 -21.453 1.00 56.88 279 ILE A O 1
ATOM 2295 N N . SER A 1 280 ? -18.797 2.106 -20.654 1.00 58.50 280 SER A N 1
ATOM 2296 C CA . SER A 1 280 ? -19.726 2.652 -21.649 1.00 58.50 280 SER A CA 1
ATOM 2297 C C . SER A 1 280 ? -19.853 4.176 -21.546 1.00 58.50 280 SER A C 1
ATOM 2299 O O . SER A 1 280 ? -20.046 4.851 -22.555 1.00 58.50 280 SER A O 1
ATOM 2301 N N . MET A 1 281 ? -19.698 4.730 -20.337 1.00 56.44 281 MET A N 1
ATOM 2302 C CA . MET A 1 281 ? -19.643 6.174 -20.111 1.00 56.44 281 MET A CA 1
ATOM 2303 C C . MET A 1 281 ? -18.257 6.756 -20.383 1.00 56.44 281 MET A C 1
ATOM 2305 O O . MET A 1 281 ? -18.181 7.845 -20.944 1.00 56.44 281 MET A O 1
ATOM 2309 N N . GLY A 1 282 ? -17.179 6.043 -20.034 1.00 50.84 282 GLY A N 1
ATOM 2310 C CA . GLY A 1 282 ? -15.805 6.456 -20.348 1.00 50.84 282 GLY A CA 1
ATOM 2311 C C . GLY A 1 282 ? -15.588 6.671 -21.848 1.00 50.84 282 GLY A C 1
ATOM 2312 O O . GLY A 1 282 ? -15.056 7.700 -22.248 1.00 50.84 282 GLY A O 1
ATOM 2313 N N . ASN A 1 283 ? -16.126 5.772 -22.677 1.00 48.25 283 ASN A N 1
ATOM 2314 C CA . ASN A 1 283 ? -16.054 5.861 -24.140 1.00 48.25 283 ASN A CA 1
ATOM 2315 C C . ASN A 1 283 ? -16.916 6.988 -24.748 1.00 48.25 283 ASN A C 1
ATOM 2317 O O . ASN A 1 283 ? -16.757 7.299 -25.923 1.00 48.25 283 ASN A O 1
ATOM 2321 N N . LYS A 1 284 ? -17.844 7.589 -23.984 1.00 46.00 284 LYS A N 1
ATOM 2322 C CA . LYS A 1 284 ? -18.681 8.720 -24.437 1.00 46.00 284 LYS A CA 1
ATOM 2323 C C . LYS A 1 284 ? -18.047 10.086 -24.166 1.00 46.00 284 LYS A C 1
ATOM 2325 O O . LYS A 1 284 ? -18.547 11.093 -24.664 1.00 46.00 284 LYS A O 1
ATOM 2330 N N . ILE A 1 285 ? -16.999 10.154 -23.342 1.00 46.91 285 ILE A N 1
ATOM 2331 C CA . ILE A 1 285 ? -16.297 11.409 -23.059 1.00 46.91 285 ILE A CA 1
ATOM 2332 C C . ILE A 1 285 ? -15.353 11.685 -24.232 1.00 46.91 285 ILE A C 1
ATOM 2334 O O . ILE A 1 285 ? -14.218 11.225 -24.243 1.00 46.91 285 ILE A O 1
ATOM 2338 N N . ASN A 1 286 ? -15.841 12.429 -25.225 1.00 43.12 286 ASN A N 1
ATOM 2339 C CA . ASN A 1 286 ? -15.017 12.943 -26.316 1.00 43.12 286 ASN A CA 1
ATOM 2340 C C . ASN A 1 286 ? -14.084 14.045 -25.782 1.00 43.12 286 ASN A C 1
ATOM 2342 O O . ASN A 1 286 ? -14.557 15.118 -25.416 1.00 43.12 286 ASN A O 1
ATOM 2346 N N . ASP A 1 287 ? -12.786 13.745 -25.705 1.00 40.78 287 ASP A N 1
ATOM 2347 C CA . ASP A 1 287 ? -11.612 14.624 -25.862 1.00 40.78 287 ASP A CA 1
ATOM 2348 C C . ASP A 1 287 ? -11.731 16.125 -25.516 1.00 40.78 287 ASP A C 1
ATOM 2350 O O . ASP A 1 287 ? -11.226 16.984 -26.236 1.00 40.78 287 ASP A O 1
ATOM 2354 N N . PHE A 1 288 ? -12.319 16.473 -24.372 1.00 35.19 288 PHE A N 1
ATOM 2355 C CA . PHE A 1 288 ? -12.158 17.805 -23.784 1.00 35.19 288 PHE A CA 1
ATOM 2356 C C . PHE A 1 288 ? -11.937 17.693 -22.276 1.00 35.19 288 PHE A C 1
ATOM 2358 O O . PHE A 1 288 ? -12.849 17.818 -21.460 1.00 35.19 288 PHE A O 1
ATOM 2365 N N . ILE A 1 289 ? -10.685 17.437 -21.896 1.00 37.44 289 ILE A N 1
ATOM 2366 C CA . ILE A 1 289 ? -10.214 17.682 -20.532 1.00 37.44 289 ILE A CA 1
ATOM 2367 C C . ILE A 1 289 ? -9.880 19.176 -20.484 1.00 37.44 289 ILE A C 1
ATOM 2369 O O . ILE A 1 289 ? -8.791 19.586 -20.878 1.00 37.44 289 ILE A O 1
ATOM 2373 N N . GLY A 1 290 ? -10.875 19.988 -20.117 1.00 36.59 290 GLY A N 1
ATOM 2374 C CA . GLY A 1 290 ? -10.741 21.439 -19.982 1.00 36.59 290 GLY A CA 1
ATOM 2375 C C . GLY A 1 290 ? -9.683 21.861 -18.955 1.00 36.59 290 GLY A C 1
ATOM 2376 O O . GLY A 1 290 ? -9.122 21.033 -18.234 1.00 36.59 290 GLY A O 1
ATOM 2377 N N . GLU A 1 291 ? -9.407 23.169 -18.908 1.00 32.09 291 GLU A N 1
ATOM 2378 C CA . GLU A 1 291 ? -8.389 23.769 -18.041 1.00 32.09 291 GLU A CA 1
ATOM 2379 C C . GLU A 1 291 ? -8.535 23.307 -16.584 1.00 32.09 291 GLU A C 1
ATOM 2381 O O . GLU A 1 291 ? -9.624 23.319 -16.008 1.00 32.09 291 GLU A O 1
ATOM 2386 N N . GLN A 1 292 ? -7.412 22.876 -15.999 1.00 37.22 292 GLN A N 1
ATOM 2387 C CA . GLN A 1 292 ? -7.297 22.403 -14.622 1.00 37.22 292 GLN A CA 1
ATOM 2388 C C . GLN A 1 292 ? -7.673 23.508 -13.628 1.00 37.22 292 GLN A C 1
ATOM 2390 O O . GLN A 1 292 ? -6.798 24.183 -13.104 1.00 37.22 292 GLN A O 1
ATOM 2395 N N . ASN A 1 293 ? -8.965 23.707 -13.382 1.00 32.62 293 ASN A N 1
ATOM 2396 C CA . ASN A 1 293 ? -9.509 24.445 -12.246 1.00 32.62 293 ASN A CA 1
ATOM 2397 C C . ASN A 1 293 ? -11.021 24.211 -12.179 1.00 32.62 293 ASN A C 1
ATOM 2399 O O . ASN A 1 293 ? -11.803 25.014 -12.669 1.00 32.62 293 ASN A O 1
ATOM 2403 N N . THR A 1 294 ? -11.434 23.077 -11.609 1.00 31.09 294 THR A N 1
ATOM 2404 C CA . THR A 1 294 ? -12.752 22.857 -10.970 1.00 31.09 294 THR A CA 1
ATOM 2405 C C . THR A 1 294 ? -12.812 21.415 -10.460 1.00 31.09 294 THR A C 1
ATOM 2407 O O . THR A 1 294 ? -13.448 20.532 -11.027 1.00 31.09 294 THR A O 1
ATOM 2410 N N . LEU A 1 295 ? -12.169 21.158 -9.320 1.00 34.34 295 LEU A N 1
ATOM 2411 C CA . LEU A 1 295 ? -12.238 19.889 -8.572 1.00 34.34 295 LEU A CA 1
ATOM 2412 C C . LEU A 1 295 ? -13.651 19.568 -8.004 1.00 34.34 295 LEU A C 1
ATOM 2414 O O . LEU A 1 295 ? -13.787 18.744 -7.105 1.00 34.34 295 LEU A O 1
ATOM 2418 N N . GLY A 1 296 ? -14.711 20.202 -8.523 1.00 35.22 296 GLY A N 1
ATOM 2419 C CA . GLY A 1 296 ? -16.073 20.168 -7.981 1.00 35.22 296 GLY A CA 1
ATOM 2420 C C . GLY A 1 296 ? -17.154 19.516 -8.852 1.00 35.22 296 GLY A C 1
ATOM 2421 O O . GLY A 1 296 ? -18.269 19.396 -8.366 1.00 35.22 296 GLY A O 1
ATOM 2422 N N . GLN A 1 297 ? -16.881 19.085 -10.093 1.00 27.95 297 GLN A N 1
ATOM 2423 C CA . GLN A 1 297 ? -17.943 18.593 -11.004 1.00 27.95 297 GLN A CA 1
ATOM 2424 C C . GLN A 1 297 ? -17.768 17.154 -11.529 1.00 27.95 297 GLN A C 1
ATOM 2426 O O . GLN A 1 297 ? -18.592 16.673 -12.300 1.00 27.95 297 GLN A O 1
ATOM 2431 N N . SER A 1 298 ? -16.742 16.408 -11.102 1.00 35.41 298 SER A N 1
ATOM 2432 C CA . SER A 1 298 ? -16.492 15.051 -11.633 1.00 35.41 298 SER A CA 1
ATOM 2433 C C . SER A 1 298 ? -17.176 13.907 -10.862 1.00 35.41 298 SER A C 1
ATOM 2435 O O . SER A 1 298 ? -16.958 12.741 -11.200 1.00 35.41 298 SER A O 1
ATOM 2437 N N . TYR A 1 299 ? -17.988 14.193 -9.841 1.00 37.53 299 TYR A N 1
ATOM 2438 C CA . TYR A 1 299 ? -18.624 13.146 -9.027 1.00 37.53 299 TYR A CA 1
ATOM 2439 C C . TYR A 1 299 ? -20.039 12.750 -9.485 1.00 37.53 299 TYR A C 1
ATOM 2441 O O . TYR A 1 299 ? -20.548 11.743 -9.005 1.00 37.53 299 TYR A O 1
ATOM 2449 N N . ASP A 1 300 ? -20.624 13.428 -10.478 1.00 31.16 300 ASP A N 1
ATOM 2450 C CA . ASP A 1 300 ? -21.985 13.135 -10.977 1.00 31.16 300 ASP A CA 1
ATOM 2451 C C . ASP A 1 300 ? -22.058 11.972 -11.993 1.00 31.16 300 ASP A C 1
ATOM 2453 O O . ASP A 1 300 ? -23.098 11.732 -12.601 1.00 31.16 300 ASP A O 1
ATOM 2457 N N . LYS A 1 301 ? -20.959 11.233 -12.213 1.00 40.09 301 LYS A N 1
ATOM 2458 C CA . LYS A 1 301 ? -20.889 10.134 -13.205 1.00 40.09 301 LYS A CA 1
ATOM 2459 C C . LYS A 1 301 ? -20.785 8.727 -12.619 1.00 40.09 301 LYS A C 1
ATOM 2461 O O . LYS A 1 301 ? -20.620 7.773 -13.376 1.00 40.09 301 LYS A O 1
ATOM 2466 N N . TYR A 1 302 ? -20.894 8.580 -11.306 1.00 40.28 302 TYR A N 1
ATOM 2467 C CA . TYR A 1 302 ? -20.881 7.273 -10.659 1.00 40.28 302 TYR A CA 1
ATOM 2468 C C . TYR A 1 302 ? -22.250 7.054 -10.012 1.00 40.28 302 TYR A C 1
ATOM 2470 O O . TYR A 1 302 ? -22.680 7.866 -9.196 1.00 40.28 302 TYR A O 1
ATOM 2478 N N . ASP A 1 303 ? -22.956 5.984 -10.386 1.00 41.03 303 ASP A N 1
ATOM 2479 C CA . ASP A 1 303 ? -24.099 5.523 -9.594 1.00 41.03 303 ASP A CA 1
ATOM 2480 C C . ASP A 1 303 ? -23.542 4.934 -8.289 1.00 41.03 303 ASP A C 1
ATOM 2482 O O . ASP A 1 303 ? -23.110 3.786 -8.224 1.00 41.03 303 ASP A O 1
ATOM 2486 N N . LEU A 1 304 ? -23.442 5.797 -7.276 1.00 45.62 304 LEU A N 1
ATOM 2487 C CA . LEU A 1 304 ? -22.818 5.543 -5.975 1.00 45.62 304 LEU A CA 1
ATOM 2488 C C . LEU A 1 304 ? -23.815 4.990 -4.941 1.00 45.62 304 LEU A C 1
ATOM 2490 O O . LEU A 1 304 ? -23.599 5.154 -3.740 1.00 45.62 304 LEU A O 1
ATOM 2494 N N . THR A 1 305 ? -24.928 4.392 -5.377 1.00 35.41 305 THR A N 1
ATOM 2495 C CA . THR A 1 305 ? -26.029 4.014 -4.472 1.00 35.41 305 THR A CA 1
ATOM 2496 C C . THR A 1 305 ? -26.212 2.514 -4.260 1.00 35.41 305 THR A C 1
ATOM 2498 O O . THR A 1 305 ? -27.000 2.132 -3.395 1.00 35.41 305 THR A O 1
ATOM 2501 N N . ARG A 1 306 ? -25.479 1.652 -4.977 1.00 33.88 306 ARG A N 1
ATOM 2502 C CA . ARG A 1 306 ? -25.634 0.194 -4.855 1.00 33.88 306 ARG A CA 1
ATOM 2503 C C . ARG A 1 306 ? -24.378 -0.471 -4.278 1.00 33.88 306 ARG A C 1
ATOM 2505 O O . ARG A 1 306 ? -23.315 -0.369 -4.890 1.00 33.88 306 ARG A O 1
ATOM 2512 N N . PRO A 1 307 ? -24.474 -1.163 -3.127 1.00 38.53 307 PRO A N 1
ATOM 2513 C CA . PRO A 1 307 ? -23.518 -2.203 -2.765 1.00 38.53 307 PRO A CA 1
ATOM 2514 C C . PRO A 1 307 ? -23.526 -3.260 -3.868 1.00 38.53 307 PRO A C 1
ATOM 2516 O O . PRO A 1 307 ? -24.592 -3.644 -4.345 1.00 38.53 307 PRO A O 1
ATOM 2519 N N . HIS A 1 308 ? -22.352 -3.705 -4.295 1.00 40.72 308 HIS A N 1
ATOM 2520 C CA . HIS A 1 308 ? -22.269 -4.748 -5.304 1.00 40.72 308 HIS A CA 1
ATOM 2521 C C . HIS A 1 308 ? -22.458 -6.118 -4.653 1.00 40.72 308 HIS A C 1
ATOM 2523 O O . HIS A 1 308 ? -21.719 -6.453 -3.725 1.00 40.72 308 HIS A O 1
ATOM 2529 N N . HIS A 1 309 ? -23.430 -6.896 -5.131 1.00 39.72 309 HIS A N 1
ATOM 2530 C CA . HIS A 1 309 ? -23.655 -8.271 -4.692 1.00 39.72 309 HIS A CA 1
ATOM 2531 C C . HIS A 1 309 ? -23.188 -9.261 -5.769 1.00 39.72 309 HIS A C 1
ATOM 2533 O O . HIS A 1 309 ? -23.203 -8.958 -6.961 1.00 39.72 309 HIS A O 1
ATOM 2539 N N . SER A 1 310 ? -22.762 -10.454 -5.350 1.00 34.28 310 SER A N 1
ATOM 2540 C CA . SER A 1 310 ? -22.287 -11.527 -6.240 1.00 34.28 310 SER A CA 1
ATOM 2541 C C . SER A 1 310 ? -23.359 -12.053 -7.209 1.00 34.28 310 SER A C 1
ATOM 2543 O O . SER A 1 310 ? -23.021 -12.689 -8.202 1.00 34.28 310 SER A O 1
ATOM 2545 N N . GLU A 1 311 ? -24.636 -11.750 -6.965 1.00 36.47 311 GLU A N 1
ATOM 2546 C CA . GLU A 1 311 ? -25.787 -12.158 -7.786 1.00 36.47 311 GLU A CA 1
ATOM 2547 C C . GLU A 1 311 ? -25.965 -11.325 -9.074 1.00 36.47 311 GLU A C 1
ATOM 2549 O O . GLU A 1 311 ? -26.690 -11.736 -9.974 1.00 36.47 311 GLU A O 1
ATOM 2554 N N . ASP A 1 312 ? -25.248 -10.206 -9.229 1.00 42.88 312 ASP A N 1
ATOM 2555 C CA . ASP A 1 312 ? -25.318 -9.329 -10.413 1.00 42.88 312 ASP A CA 1
ATOM 2556 C C . ASP A 1 312 ? -24.643 -9.930 -11.682 1.00 42.88 312 ASP A C 1
ATOM 2558 O O . ASP A 1 312 ? -24.398 -9.215 -12.654 1.00 42.88 312 ASP A O 1
ATOM 2562 N N . GLN A 1 313 ? -24.278 -11.222 -11.684 1.00 40.50 313 GLN A N 1
ATOM 2563 C CA . GLN A 1 313 ? -23.612 -11.907 -12.810 1.00 40.50 313 GLN A CA 1
ATOM 2564 C C . GLN A 1 313 ? -24.566 -12.616 -13.790 1.00 40.50 313 GLN A C 1
ATOM 2566 O O . GLN A 1 313 ? -24.102 -13.205 -14.768 1.00 40.50 313 GLN A O 1
ATOM 2571 N N . THR A 1 314 ? -25.880 -12.563 -13.579 1.00 31.80 314 THR A N 1
ATOM 2572 C CA . THR A 1 314 ? -26.847 -13.153 -14.514 1.00 31.80 314 THR A CA 1
ATOM 2573 C C . THR A 1 314 ? -27.898 -12.139 -14.941 1.00 31.80 314 THR A C 1
ATOM 2575 O O . THR A 1 314 ? -28.986 -12.127 -14.377 1.00 31.80 314 THR A O 1
ATOM 2578 N N . GLU A 1 315 ? -27.557 -11.311 -15.931 1.00 29.20 315 GLU A N 1
ATOM 2579 C CA . GLU A 1 315 ? -28.440 -10.867 -17.030 1.00 29.20 315 GLU A CA 1
ATOM 2580 C C . GLU A 1 315 ? -27.655 -10.132 -18.126 1.00 29.20 315 GLU A C 1
ATOM 2582 O O . GLU A 1 315 ? -26.837 -9.239 -17.797 1.00 29.20 315 GLU A O 1
#

Radius of gyration: 20.73 Å; chains: 1; bounding box: 47×56×54 Å

Sequence (315 aa):
MIIKFTHYHYDHFHTGAPLSPIFHNNNIVKQVIGYSNPRKFFQHSFKHPVFPRDFNEISSAFEFKRIKDIRSTVIIFLPNGSCYFTGTSQFESLLSRENPQIRVNRNSYYIEDCLVIKCYDSDHPDVCISYRYENYDAKGNLMTSAVILTDHEIREEDPDNIYFKRHLQGSNYTYFDGQYTEKNYVSGFGHGRVEVIASVAAKMGLENLSIGHHDPTRTDQAIDKMLDTANKVYDEKLNEHNKKKTERGNIFGSMDRMMIFIPDKRKNRKGVVVGRMNISMGNKINDFIGEQNTLGQSYDKYDLTRPHHSEDQTE